Protein AF-A0A2N9M183-F1 (afdb_monomer)

Mean predicted aligned error: 7.85 Å

Sequence (352 aa):
MLPIVTHERTAGPTSAHPLTAKRIYIPPMAYGSARAFASAFRAIGLDAEPTPPSDHRTRELGARYTSGDECYPAKVTVGDFMKLLEKPETDPSRVALFMPTAEGPCRFGQYAPYLRHVLDHNGYSAVEILSPTSQNAYQGLGSLAKPFVRTGWRALLCADLLEKLLLLCRPYEERRGDSETVYEEALADLCHTLESTPVEPAVQLLSLRDSLVRSRDRFRKLSRNRHRTLPVVGIVGEIFCRLNTFSNENLIRCLEGYGAEAWVSDIVEWIWYTNSEHFRKLQLTGRIWTTEALGAWVRKRVQKRDEHVLTAPFVEDFQGREEPDIYEILECARPYSRARAPSAKWSSMSVR

Radius of gyration: 22.54 Å; Cα contacts (8 Å, |Δi|>4): 439; chains: 1; bounding box: 65×70×63 Å

Secondary structure (DSSP, 8-state):
--------------PPPGGGGSEEEE---STTHHHHHHHHHHTTT--EEEPPPP-HHHHHHHHHHS-S-S-HHHHHHHHHHHHHHTSTT--GGGEEEE--B--SSSGGGGHHHHHHHHHHHTT-TT-EEE--BTTTTTGGGGGGHHHHHHHHHHHHHHHHHHHHHHHHHGGGBSSTTHHHHHHHHHHHHHHHHHHHS---HHHHHHHHHHHHHHHHHHHHTS-B-TT----EEEE-S-HHHHH-TTTTTTHHHHHHHTT-EEEE--HHHHHHHHHHHHHHHHHHTT-TTSHHHHHHHHHHHHHHHHHHHHHGGGTTTTTT-PPPPHHHHHHHHTTTS---------------

pLDDT: mean 86.25, std 18.09, range [24.69, 98.75]

Structure (mmCIF, N/CA/C/O backbone):
data_AF-A0A2N9M183-F1
#
_entry.id   AF-A0A2N9M183-F1
#
loop_
_atom_site.group_PDB
_atom_site.id
_atom_site.type_symbol
_atom_site.label_atom_id
_atom_site.label_alt_id
_atom_site.label_comp_id
_atom_site.label_asym_id
_atom_site.label_entity_id
_atom_site.label_seq_id
_atom_site.pdbx_PDB_ins_code
_atom_site.Cartn_x
_atom_site.Cartn_y
_atom_site.Cartn_z
_atom_site.occupancy
_atom_site.B_iso_or_equiv
_atom_site.auth_seq_id
_atom_site.auth_comp_id
_atom_site.auth_asym_id
_atom_site.auth_atom_id
_atom_site.pdbx_PDB_model_num
ATOM 1 N N . MET A 1 1 ? 34.772 -24.847 34.995 1.00 35.78 1 MET A N 1
ATOM 2 C CA . MET A 1 1 ? 33.307 -25.030 34.913 1.00 35.78 1 MET A CA 1
ATOM 3 C C . MET A 1 1 ? 32.656 -23.864 35.641 1.00 35.78 1 MET A C 1
ATOM 5 O O . MET A 1 1 ? 32.563 -23.894 36.858 1.00 35.78 1 MET A O 1
ATOM 9 N N . LEU A 1 2 ? 32.338 -22.792 34.915 1.00 24.69 2 LEU A N 1
ATOM 10 C CA . LEU A 1 2 ? 31.593 -21.635 35.428 1.00 24.69 2 LEU A CA 1
ATOM 11 C C . LEU A 1 2 ? 30.104 -21.858 35.116 1.00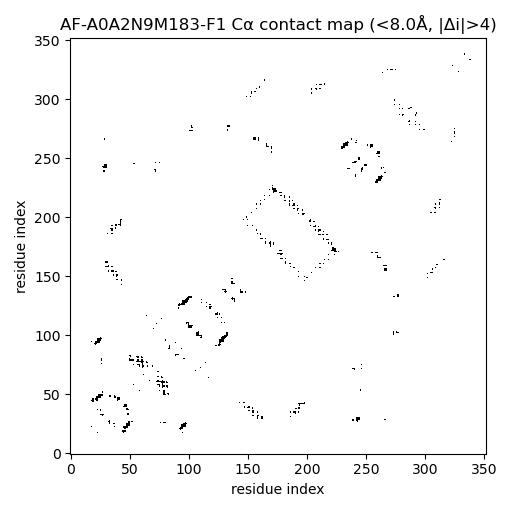 24.69 2 LEU A C 1
ATOM 13 O O . LEU A 1 2 ? 29.812 -22.358 34.027 1.00 24.69 2 LEU A O 1
ATOM 17 N N . PRO A 1 3 ? 29.176 -21.550 36.036 1.00 28.06 3 PRO A N 1
ATOM 18 C CA . PRO A 1 3 ? 27.767 -21.839 35.834 1.00 28.06 3 PRO A CA 1
ATOM 19 C C . PRO A 1 3 ? 27.158 -20.863 34.822 1.00 28.06 3 PRO A C 1
ATOM 21 O O . PRO A 1 3 ? 27.403 -19.658 34.855 1.00 28.06 3 PRO A O 1
ATOM 24 N N . ILE A 1 4 ? 26.366 -21.421 33.911 1.00 31.45 4 ILE A N 1
ATOM 25 C CA . ILE A 1 4 ? 25.566 -20.700 32.925 1.00 31.45 4 ILE A CA 1
ATOM 26 C C . ILE A 1 4 ? 24.423 -20.020 33.682 1.00 31.45 4 ILE A C 1
ATOM 28 O O . ILE A 1 4 ? 23.549 -20.690 34.226 1.00 31.45 4 ILE A O 1
ATOM 32 N N . VAL A 1 5 ? 24.435 -18.688 33.724 1.00 29.27 5 VAL A N 1
ATOM 33 C CA . VAL A 1 5 ? 23.292 -17.895 34.182 1.00 29.27 5 VAL A CA 1
ATOM 34 C C . VAL A 1 5 ? 22.267 -17.887 33.052 1.00 29.27 5 VAL A C 1
ATOM 36 O O . VAL A 1 5 ? 22.417 -17.180 32.056 1.00 29.27 5 VAL A O 1
ATOM 39 N N . THR A 1 6 ? 21.234 -18.712 33.180 1.00 28.95 6 THR A N 1
ATOM 40 C CA . THR A 1 6 ? 20.033 -18.633 32.350 1.00 28.95 6 THR A CA 1
ATOM 41 C C . THR A 1 6 ? 19.239 -17.401 32.769 1.00 28.95 6 THR A C 1
ATOM 43 O O . THR A 1 6 ? 18.653 -17.366 33.849 1.00 28.95 6 THR A O 1
ATOM 46 N N . HIS A 1 7 ? 19.221 -16.372 31.923 1.00 29.16 7 HIS A N 1
ATOM 47 C CA . HIS A 1 7 ? 18.283 -15.265 32.068 1.00 29.16 7 HIS A CA 1
ATOM 48 C C . HIS A 1 7 ? 16.876 -15.744 31.689 1.00 29.16 7 HIS A C 1
ATOM 50 O O . HIS A 1 7 ? 16.493 -15.731 30.519 1.00 29.16 7 HIS A O 1
ATOM 56 N N . GLU A 1 8 ? 16.100 -16.168 32.684 1.00 27.81 8 GLU A N 1
ATOM 57 C CA . GLU A 1 8 ? 14.648 -16.265 32.559 1.00 27.81 8 GLU A CA 1
ATOM 58 C C . GLU A 1 8 ? 14.073 -14.863 32.308 1.00 27.81 8 GLU A C 1
ATOM 60 O O . GLU A 1 8 ? 14.226 -13.946 33.117 1.00 27.81 8 GLU A O 1
ATOM 65 N N . ARG A 1 9 ? 13.407 -14.685 31.160 1.00 34.88 9 ARG A N 1
ATOM 66 C CA . ARG A 1 9 ? 12.551 -13.521 30.901 1.00 34.88 9 ARG A CA 1
ATOM 67 C C . ARG A 1 9 ? 11.357 -13.597 31.848 1.00 34.88 9 ARG A C 1
ATOM 69 O O . ARG A 1 9 ? 10.386 -14.294 31.570 1.00 34.88 9 ARG A O 1
ATOM 76 N N . THR A 1 10 ? 11.401 -12.838 32.933 1.00 30.89 10 THR A N 1
ATOM 77 C CA . THR A 1 10 ? 10.225 -12.534 33.746 1.00 30.89 10 THR A CA 1
ATOM 78 C C . THR A 1 10 ? 9.313 -11.583 32.966 1.00 30.89 10 THR A C 1
ATOM 80 O O . THR A 1 10 ? 9.455 -10.362 32.992 1.00 30.89 10 THR A O 1
ATOM 83 N N . ALA A 1 11 ? 8.374 -12.152 32.212 1.00 34.47 11 ALA A N 1
ATOM 84 C CA . ALA A 1 11 ? 7.251 -11.408 31.658 1.00 34.47 11 ALA A CA 1
ATOM 85 C C . ALA A 1 11 ? 6.283 -11.069 32.804 1.00 34.47 11 ALA A C 1
ATOM 87 O O . ALA A 1 11 ? 5.567 -11.934 33.301 1.00 34.47 11 ALA A O 1
ATOM 88 N N . GLY A 1 12 ? 6.285 -9.810 33.251 1.00 32.59 12 GLY A N 1
ATOM 89 C CA . GLY A 1 12 ? 5.207 -9.287 34.093 1.00 32.59 12 GLY A CA 1
ATOM 90 C C . GLY A 1 12 ? 3.860 -9.331 33.349 1.00 32.59 12 GLY A C 1
ATOM 91 O O . GLY A 1 12 ? 3.854 -9.387 32.114 1.00 32.59 12 GLY A O 1
ATOM 92 N N . PRO A 1 13 ? 2.719 -9.294 34.064 1.00 35.66 13 PRO A N 1
ATOM 93 C CA . PRO A 1 13 ? 1.397 -9.381 33.459 1.00 35.66 13 PRO A CA 1
ATOM 94 C C . PRO A 1 13 ? 1.119 -8.085 32.692 1.00 35.66 13 PRO A C 1
ATOM 96 O O . PRO A 1 13 ? 0.617 -7.102 33.231 1.00 35.66 13 PRO A O 1
ATOM 99 N N . THR A 1 14 ? 1.499 -8.063 31.420 1.00 42.19 14 THR A N 1
ATOM 100 C CA . THR A 1 14 ? 1.029 -7.058 30.476 1.00 42.19 14 THR A CA 1
ATOM 101 C C . THR A 1 14 ? -0.409 -7.431 30.167 1.00 42.19 14 THR A C 1
ATOM 103 O O . THR A 1 14 ? -0.671 -8.514 29.647 1.00 42.19 14 THR A O 1
ATOM 106 N N . SER A 1 15 ? -1.362 -6.573 30.535 1.00 46.84 15 SER A N 1
ATOM 107 C CA . SER A 1 15 ? -2.710 -6.671 29.988 1.00 46.84 15 SER A CA 1
ATOM 108 C C . SER A 1 15 ? -2.571 -6.749 28.467 1.00 46.84 15 SER A C 1
ATOM 110 O O . SER A 1 15 ? -1.997 -5.851 27.848 1.00 46.84 15 SER A O 1
ATOM 112 N N . ALA A 1 16 ? -2.987 -7.872 27.878 1.00 62.28 16 ALA A N 1
ATOM 113 C CA . ALA A 1 16 ? -2.895 -8.065 26.438 1.00 62.28 16 ALA A CA 1
ATOM 114 C C . ALA A 1 16 ? -3.598 -6.889 25.744 1.00 62.28 16 ALA A C 1
ATOM 116 O O . ALA A 1 16 ? -4.669 -6.459 26.183 1.00 62.28 16 ALA A O 1
ATOM 117 N N . HIS A 1 17 ? -2.971 -6.326 24.708 1.00 68.88 17 HIS A N 1
ATOM 118 C CA . HIS A 1 17 ? -3.545 -5.196 23.983 1.00 68.88 17 HIS A CA 1
ATOM 119 C C . HIS A 1 17 ? -4.953 -5.591 23.487 1.00 68.88 17 HIS A C 1
ATOM 121 O O . HIS A 1 17 ? -5.112 -6.721 23.027 1.00 68.88 17 HIS A O 1
ATOM 127 N N . PRO A 1 18 ? -5.978 -4.714 23.537 1.00 74.44 18 PRO A N 1
ATOM 128 C CA . PRO A 1 18 ? -7.351 -5.079 23.156 1.00 74.44 18 PRO A CA 1
ATOM 129 C C . PRO A 1 18 ? -7.463 -5.727 21.765 1.00 74.44 18 PRO A C 1
ATOM 131 O O . PRO A 1 18 ? -8.248 -6.647 21.553 1.00 74.44 18 PRO A O 1
ATOM 134 N N . LEU A 1 19 ? -6.606 -5.295 20.836 1.00 81.00 19 LEU A N 1
ATOM 135 C CA . LEU A 1 19 ? -6.516 -5.845 19.481 1.00 81.00 19 LEU A CA 1
ATOM 136 C C . LEU A 1 19 ? -5.842 -7.224 19.383 1.00 81.00 19 LEU A C 1
ATOM 138 O O . LEU A 1 19 ? -5.995 -7.874 18.360 1.00 81.00 19 LEU A O 1
ATOM 142 N N . THR A 1 20 ? -5.125 -7.707 20.402 1.00 82.50 20 THR A N 1
ATOM 143 C CA . THR A 1 20 ? -4.450 -9.022 20.367 1.00 82.50 20 THR A CA 1
ATOM 144 C C . THR A 1 20 ? -5.445 -10.187 20.289 1.00 82.50 20 THR A C 1
ATOM 146 O O . THR A 1 20 ? -5.099 -11.261 19.809 1.00 82.50 20 THR A O 1
ATOM 149 N N . ALA A 1 21 ? -6.695 -9.987 20.721 1.00 86.19 21 ALA A N 1
ATOM 150 C CA . ALA A 1 21 ? -7.761 -10.986 20.601 1.00 86.19 21 ALA A CA 1
ATOM 151 C C . ALA A 1 21 ? -8.491 -10.955 19.240 1.00 86.19 21 ALA A C 1
ATOM 153 O O . ALA A 1 21 ? -9.335 -11.819 18.972 1.00 86.19 21 ALA A O 1
ATOM 154 N N . LYS A 1 22 ? -8.191 -9.962 18.393 1.00 92.00 22 LYS A N 1
ATOM 155 C CA . LYS A 1 22 ? -8.865 -9.703 17.119 1.00 92.00 22 LYS A CA 1
ATOM 156 C C . LYS A 1 22 ? -7.916 -9.932 15.946 1.00 92.00 22 LYS A C 1
ATOM 158 O O . LYS A 1 22 ? -6.702 -9.806 16.076 1.00 92.00 22 LYS A O 1
ATOM 163 N N . ARG A 1 23 ? -8.495 -10.210 14.781 1.00 95.81 23 ARG A N 1
ATOM 164 C CA . ARG A 1 23 ? -7.797 -10.196 13.498 1.00 95.81 23 ARG A CA 1
ATOM 165 C C . ARG A 1 23 ? -8.088 -8.900 12.755 1.00 95.81 23 ARG A C 1
ATOM 167 O O . ARG A 1 23 ? -9.252 -8.530 12.582 1.00 95.81 23 ARG A O 1
ATOM 174 N N . ILE A 1 24 ? -7.028 -8.227 12.319 1.00 96.00 24 ILE A N 1
ATOM 175 C CA . ILE A 1 24 ? -7.088 -6.963 11.586 1.00 96.00 24 ILE A CA 1
ATOM 176 C C . ILE A 1 24 ? -7.164 -7.24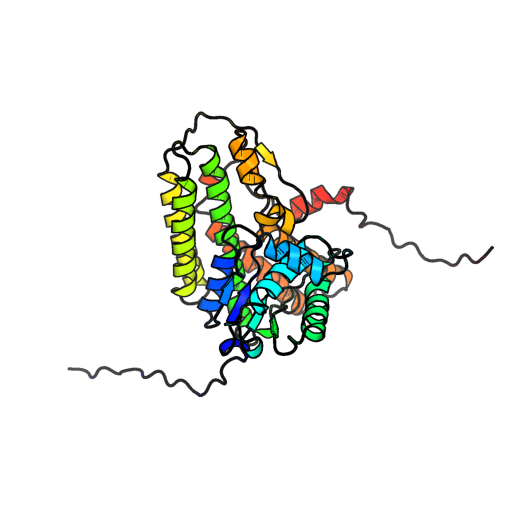4 10.083 1.00 96.00 24 ILE A C 1
ATOM 178 O O . ILE A 1 24 ? -6.266 -7.861 9.519 1.00 96.00 24 ILE A O 1
ATOM 182 N N . TYR A 1 25 ? -8.197 -6.747 9.411 1.00 96.69 25 TYR A N 1
ATOM 183 C CA . TYR A 1 25 ? -8.357 -6.908 7.968 1.00 96.69 25 TYR A CA 1
ATOM 184 C C . TYR A 1 25 ? -8.044 -5.622 7.216 1.00 96.69 25 TYR A C 1
ATOM 186 O O . TYR A 1 25 ? -8.584 -4.562 7.538 1.00 96.69 25 TYR A O 1
ATOM 194 N N . ILE A 1 26 ? -7.182 -5.722 6.204 1.00 95.38 26 ILE A N 1
ATOM 195 C CA . ILE A 1 26 ? -6.684 -4.575 5.432 1.00 95.38 26 ILE A CA 1
ATOM 196 C C . ILE A 1 26 ? -7.232 -4.634 3.999 1.00 95.38 26 ILE A C 1
ATOM 198 O O . ILE A 1 26 ? -7.001 -5.628 3.303 1.00 95.38 26 ILE A O 1
ATOM 202 N N . PRO A 1 27 ? -7.944 -3.600 3.521 1.00 92.44 27 PRO A N 1
ATOM 203 C CA . PRO A 1 27 ? -8.390 -3.553 2.134 1.00 92.44 27 PRO A CA 1
ATOM 204 C C . PRO A 1 27 ? -7.190 -3.351 1.187 1.00 92.44 27 PRO A C 1
ATOM 206 O O . PRO A 1 27 ? -6.318 -2.522 1.472 1.00 92.44 27 PRO A O 1
ATOM 209 N N . PRO A 1 28 ? -7.100 -4.092 0.066 1.00 89.56 28 PRO A N 1
ATOM 210 C CA . PRO A 1 28 ? -6.020 -3.928 -0.899 1.00 89.56 28 PRO A CA 1
ATOM 211 C C . PRO A 1 28 ? -6.135 -2.594 -1.645 1.00 89.56 28 PRO A C 1
ATOM 213 O O . PRO A 1 28 ? -7.142 -2.319 -2.294 1.00 89.56 28 PRO A O 1
ATOM 216 N N . MET A 1 29 ? -5.076 -1.781 -1.595 1.00 87.50 29 MET A N 1
ATOM 217 C CA . MET A 1 29 ? -4.964 -0.564 -2.409 1.00 87.50 29 MET A CA 1
ATOM 218 C C . MET A 1 29 ? -4.103 -0.779 -3.648 1.00 87.50 29 MET A C 1
ATOM 220 O O . MET A 1 29 ? -4.602 -0.608 -4.748 1.00 87.50 29 MET A O 1
ATOM 224 N N . ALA A 1 30 ? -2.841 -1.168 -3.472 1.00 87.94 30 ALA A N 1
ATOM 225 C CA . ALA A 1 30 ? -1.911 -1.461 -4.564 1.00 87.94 30 ALA A CA 1
ATOM 226 C C . ALA A 1 30 ? -1.475 -2.926 -4.511 1.00 87.94 30 ALA A C 1
ATOM 228 O O . ALA A 1 30 ? -1.740 -3.633 -3.525 1.00 87.94 30 ALA A O 1
ATOM 229 N N . TYR A 1 31 ? -0.827 -3.401 -5.572 1.00 82.25 31 TYR A N 1
ATOM 230 C CA . TYR A 1 31 ? -0.430 -4.797 -5.645 1.00 82.25 31 TYR A CA 1
ATOM 231 C C . TYR A 1 31 ? 0.606 -5.108 -4.554 1.00 82.25 31 TYR A C 1
ATOM 233 O O . TYR A 1 31 ? 1.588 -4.399 -4.371 1.00 82.25 31 TYR A O 1
ATOM 241 N N . GLY A 1 32 ? 0.331 -6.129 -3.739 1.00 89.19 32 GLY A N 1
ATOM 242 C CA . GLY A 1 32 ? 1.203 -6.557 -2.635 1.00 89.19 32 GLY A CA 1
ATOM 243 C C . GLY A 1 32 ? 1.275 -5.636 -1.408 1.00 89.19 32 GLY A C 1
ATOM 244 O O . GLY A 1 32 ? 1.629 -6.121 -0.330 1.00 89.19 32 GLY A O 1
ATOM 245 N N . SER A 1 33 ? 0.858 -4.369 -1.494 1.00 93.19 33 SER A N 1
ATOM 246 C CA . SER A 1 33 ? 0.973 -3.418 -0.377 1.00 93.19 33 SER A CA 1
ATOM 247 C C . SER A 1 33 ? 0.180 -3.841 0.861 1.00 93.19 33 SER A C 1
ATOM 249 O O . SER A 1 33 ? 0.706 -3.785 1.970 1.00 93.19 33 SER A O 1
ATOM 251 N N . ALA A 1 34 ? -1.034 -4.380 0.698 1.00 95.38 34 ALA A N 1
ATOM 252 C CA . ALA A 1 34 ? -1.809 -4.909 1.826 1.00 95.38 34 ALA A CA 1
ATOM 253 C C . ALA A 1 34 ? -1.155 -6.134 2.488 1.00 95.38 34 ALA A C 1
ATOM 255 O O . ALA A 1 34 ? -1.271 -6.297 3.701 1.00 95.38 34 ALA A O 1
ATOM 256 N N . ARG A 1 35 ? -0.434 -6.974 1.726 1.00 97.12 35 ARG A N 1
ATOM 257 C CA . ARG A 1 35 ? 0.303 -8.129 2.272 1.00 97.12 35 ARG A CA 1
ATOM 258 C C . ARG A 1 35 ? 1.480 -7.661 3.126 1.00 97.12 35 ARG A C 1
ATOM 260 O O . ARG A 1 35 ? 1.580 -8.065 4.282 1.00 97.12 35 ARG A O 1
ATOM 267 N N . ALA A 1 36 ? 2.287 -6.737 2.603 1.00 97.50 36 ALA A N 1
ATOM 268 C CA . ALA A 1 36 ? 3.390 -6.132 3.349 1.00 97.50 36 ALA A CA 1
ATOM 269 C C . ALA A 1 36 ? 2.891 -5.369 4.590 1.00 97.50 36 ALA A C 1
ATOM 271 O O . ALA A 1 36 ? 3.470 -5.466 5.672 1.00 97.50 36 ALA A O 1
ATOM 272 N N . PHE A 1 37 ? 1.780 -4.640 4.471 1.00 96.00 37 PHE A N 1
ATOM 273 C CA . PHE A 1 37 ? 1.202 -3.903 5.591 1.00 96.00 37 PHE A CA 1
ATOM 274 C C . PHE A 1 37 ? 0.611 -4.830 6.666 1.00 96.00 37 PHE A C 1
ATOM 276 O O . PHE A 1 37 ? 0.758 -4.557 7.856 1.00 96.00 37 PHE A O 1
ATOM 283 N N . ALA A 1 38 ? 0.024 -5.969 6.282 1.00 97.06 38 ALA A N 1
ATOM 284 C CA . ALA A 1 38 ? -0.380 -7.010 7.229 1.00 97.06 38 ALA A CA 1
ATOM 285 C C . ALA A 1 38 ? 0.831 -7.594 7.978 1.00 97.06 38 ALA A C 1
ATOM 287 O O . ALA A 1 38 ? 0.792 -7.726 9.201 1.00 97.06 38 ALA A O 1
ATOM 288 N N . SER A 1 39 ? 1.940 -7.858 7.279 1.00 97.75 39 SER A N 1
ATOM 289 C CA . SER A 1 39 ? 3.202 -8.274 7.906 1.00 97.75 39 SER A CA 1
ATOM 290 C C . SER A 1 39 ? 3.735 -7.245 8.906 1.00 97.75 39 SER A C 1
ATOM 292 O O . SER A 1 39 ? 4.270 -7.626 9.943 1.00 97.75 39 SER A O 1
ATOM 294 N N . ALA A 1 40 ? 3.540 -5.945 8.661 1.00 96.06 40 ALA A N 1
ATOM 295 C CA . ALA A 1 40 ? 3.913 -4.895 9.614 1.00 96.06 40 ALA A CA 1
ATOM 296 C C . ALA A 1 40 ? 3.108 -4.952 10.926 1.00 96.06 40 ALA A C 1
ATOM 298 O O . ALA A 1 40 ? 3.667 -4.685 11.990 1.00 96.06 40 ALA A O 1
ATOM 299 N N . PHE A 1 41 ? 1.821 -5.317 10.877 1.00 94.75 41 PHE A N 1
ATOM 300 C CA . PHE A 1 41 ? 1.031 -5.594 12.085 1.00 94.75 41 PHE A CA 1
ATOM 301 C C . PHE A 1 41 ? 1.515 -6.861 12.797 1.00 94.75 41 PHE A C 1
ATOM 303 O O . PHE A 1 41 ? 1.706 -6.849 14.015 1.00 94.75 41 PHE A O 1
ATOM 310 N N . ARG A 1 42 ? 1.790 -7.935 12.050 1.00 96.31 42 ARG A N 1
ATOM 311 C CA . ARG A 1 42 ? 2.286 -9.193 12.630 1.00 96.31 42 ARG A CA 1
ATOM 312 C C . ARG A 1 42 ? 3.649 -9.022 13.306 1.00 96.31 42 ARG A C 1
ATOM 314 O O . ARG A 1 42 ? 3.853 -9.554 14.394 1.00 96.31 42 ARG A O 1
ATOM 321 N N . ALA A 1 43 ? 4.523 -8.179 12.753 1.00 94.81 43 ALA A N 1
ATOM 322 C CA . ALA A 1 43 ? 5.821 -7.826 13.337 1.00 94.81 43 ALA A CA 1
ATOM 323 C C . ALA A 1 43 ? 5.729 -7.179 14.734 1.00 94.81 43 ALA A C 1
ATOM 325 O O . ALA A 1 43 ? 6.670 -7.263 15.521 1.00 94.81 43 ALA A O 1
ATOM 326 N N . ILE A 1 44 ? 4.602 -6.535 15.060 1.00 91.56 44 ILE A N 1
ATOM 327 C CA . ILE A 1 44 ? 4.349 -5.937 16.384 1.00 91.56 44 ILE A CA 1
ATOM 328 C C . ILE A 1 44 ? 3.433 -6.803 17.265 1.00 91.56 44 ILE A C 1
ATOM 330 O O . ILE A 1 44 ? 2.961 -6.334 18.301 1.00 91.56 44 ILE A O 1
ATOM 334 N N . GLY A 1 45 ? 3.176 -8.052 16.866 1.00 91.31 45 GLY A N 1
ATOM 335 C CA . GLY A 1 45 ? 2.375 -9.011 17.629 1.00 91.31 45 GLY A CA 1
ATOM 336 C C . GLY A 1 45 ? 0.859 -8.863 17.472 1.00 91.31 45 GLY A C 1
ATOM 337 O O . GLY A 1 45 ? 0.122 -9.331 18.339 1.00 91.31 45 GLY A O 1
ATOM 338 N N . LEU A 1 46 ? 0.382 -8.212 16.406 1.00 92.62 46 LEU A N 1
ATOM 339 C CA . LEU A 1 46 ? -1.046 -8.116 16.084 1.00 92.62 46 LEU A CA 1
ATOM 340 C C . LEU A 1 46 ? -1.379 -8.999 14.877 1.00 92.62 46 LEU A C 1
ATOM 342 O O . LEU A 1 46 ? -0.728 -8.898 13.838 1.00 92.62 46 LEU A O 1
ATOM 346 N N . ASP A 1 47 ? -2.398 -9.851 15.004 1.00 95.31 47 ASP A N 1
ATOM 347 C CA . ASP A 1 47 ? -2.853 -10.690 13.894 1.00 95.31 47 ASP A CA 1
ATOM 348 C C . ASP A 1 47 ? -3.527 -9.822 12.825 1.00 95.31 47 ASP A C 1
ATOM 350 O O . ASP A 1 47 ? -4.399 -9.002 13.127 1.00 95.31 47 ASP A O 1
ATOM 354 N N . ALA A 1 48 ? -3.114 -9.987 11.573 1.00 96.75 48 ALA A N 1
ATOM 355 C CA . ALA A 1 48 ? -3.619 -9.197 10.464 1.00 96.75 48 ALA A CA 1
ATOM 356 C C . ALA A 1 48 ? -3.549 -9.972 9.154 1.00 96.75 48 ALA A C 1
ATOM 358 O O . ALA A 1 48 ? -2.605 -10.730 8.944 1.00 96.75 48 ALA A O 1
ATOM 359 N N . GLU A 1 49 ? -4.483 -9.728 8.241 1.00 96.56 49 GLU A N 1
ATOM 360 C CA . GLU A 1 49 ? -4.438 -10.235 6.870 1.00 96.56 49 GLU A CA 1
ATOM 361 C C . GLU A 1 49 ? -5.145 -9.283 5.893 1.00 96.56 49 GLU A C 1
ATOM 363 O O . GLU A 1 49 ? -5.982 -8.471 6.298 1.00 96.56 49 GLU A O 1
ATOM 368 N N . PRO A 1 50 ? -4.817 -9.317 4.593 1.00 96.75 50 PRO A N 1
ATOM 369 C CA . PRO A 1 50 ? -5.622 -8.623 3.601 1.00 96.75 50 PRO A CA 1
ATOM 370 C C . PRO A 1 50 ? -7.056 -9.163 3.582 1.00 96.75 50 PRO A C 1
ATOM 372 O O . PRO A 1 50 ? -7.291 -10.353 3.792 1.00 96.75 50 PRO A O 1
ATOM 375 N N . THR A 1 51 ? -8.021 -8.305 3.261 1.00 95.75 51 THR A N 1
ATOM 376 C CA . THR A 1 51 ? -9.360 -8.780 2.876 1.00 95.75 51 THR A CA 1
ATOM 377 C C . THR A 1 51 ? -9.277 -9.712 1.655 1.00 95.75 51 THR A C 1
ATOM 379 O O . THR A 1 51 ? -8.317 -9.626 0.878 1.00 95.75 51 THR A O 1
ATOM 382 N N . PRO A 1 52 ? -10.256 -10.618 1.463 1.00 92.81 52 PRO A N 1
ATOM 383 C CA . PRO A 1 52 ? -10.309 -11.455 0.269 1.00 92.81 52 PRO A CA 1
ATOM 384 C C . PRO A 1 52 ? -10.263 -10.607 -1.012 1.00 92.81 52 PRO A C 1
ATOM 386 O O . PRO A 1 52 ? -10.844 -9.524 -1.015 1.00 92.81 52 PRO A O 1
ATOM 389 N N . PRO A 1 53 ? -9.646 -11.091 -2.108 1.00 92.94 53 PRO A N 1
ATOM 390 C CA . PRO A 1 53 ? -9.563 -10.334 -3.354 1.00 92.94 53 PRO A CA 1
ATOM 391 C C . PRO A 1 53 ? -10.930 -9.838 -3.824 1.00 92.94 53 PRO A C 1
ATOM 393 O O . PRO A 1 53 ? -11.906 -10.593 -3.801 1.00 92.94 53 PRO A O 1
ATOM 396 N N . SER A 1 54 ? -10.996 -8.584 -4.263 1.00 95.31 54 SER A N 1
ATOM 397 C CA . SER A 1 54 ? -12.230 -7.981 -4.754 1.00 95.31 54 SER A CA 1
ATOM 398 C C . SER A 1 54 ? -12.717 -8.679 -6.031 1.00 95.31 54 SER A C 1
ATOM 400 O O . SER A 1 54 ? -11.924 -8.996 -6.920 1.00 95.31 54 SER A O 1
ATOM 402 N N . ASP A 1 55 ? -14.023 -8.922 -6.137 1.00 95.31 55 ASP A N 1
ATOM 403 C CA . ASP A 1 55 ? -14.648 -9.600 -7.282 1.00 95.31 55 ASP A CA 1
ATOM 404 C C . ASP A 1 55 ? -16.076 -9.086 -7.550 1.00 95.31 55 ASP A C 1
ATOM 406 O O . ASP A 1 55 ? -16.516 -8.067 -7.017 1.00 95.31 55 ASP A O 1
ATOM 410 N N . HIS A 1 56 ? -16.838 -9.784 -8.397 1.00 95.56 56 HIS A N 1
ATOM 411 C CA . HIS A 1 56 ? -18.226 -9.411 -8.674 1.00 95.56 56 HIS A CA 1
ATOM 412 C C . HIS A 1 56 ? -19.083 -9.337 -7.396 1.00 95.56 56 HIS A C 1
ATOM 414 O O . HIS A 1 56 ? -19.937 -8.454 -7.286 1.00 95.56 56 HIS A O 1
ATOM 420 N N . ARG A 1 57 ? -18.830 -10.204 -6.402 1.00 96.94 57 ARG A N 1
ATOM 421 C CA . ARG A 1 57 ? -19.540 -10.161 -5.119 1.00 96.94 57 ARG A CA 1
ATOM 422 C C . ARG A 1 57 ? -19.200 -8.888 -4.348 1.00 96.94 57 ARG A C 1
ATOM 424 O O . ARG A 1 57 ? -20.105 -8.286 -3.781 1.00 96.94 57 ARG A O 1
ATOM 431 N N . THR A 1 58 ? -17.950 -8.424 -4.396 1.00 97.00 58 THR A N 1
ATOM 432 C CA . THR A 1 58 ? -17.566 -7.110 -3.850 1.00 97.00 58 THR A CA 1
ATOM 433 C C . THR A 1 58 ? -18.405 -5.982 -4.452 1.00 97.00 58 THR A C 1
ATOM 435 O O . THR A 1 58 ? -18.936 -5.160 -3.709 1.00 97.00 58 THR A O 1
ATOM 438 N N . ARG A 1 59 ? -18.580 -5.940 -5.783 1.00 95.50 59 ARG A N 1
ATOM 439 C CA . ARG A 1 59 ? -19.416 -4.913 -6.446 1.00 95.50 59 ARG A CA 1
ATOM 440 C C . ARG A 1 59 ? -20.878 -4.996 -6.017 1.00 95.50 59 ARG A C 1
ATOM 442 O O . ARG A 1 59 ? -21.474 -3.964 -5.722 1.00 95.50 59 ARG A O 1
ATOM 449 N N . GLU A 1 60 ? -21.441 -6.202 -5.968 1.00 97.38 60 GLU A N 1
ATOM 450 C CA . GLU A 1 60 ? -22.830 -6.416 -5.550 1.00 97.38 60 GLU A CA 1
ATOM 451 C C . GLU A 1 60 ? -23.062 -5.938 -4.111 1.00 97.38 60 GLU A C 1
ATOM 453 O O . GLU A 1 60 ? -24.002 -5.190 -3.849 1.00 97.38 60 GLU A O 1
ATOM 458 N N . LEU A 1 61 ? -22.187 -6.329 -3.182 1.00 97.44 61 LEU A N 1
ATOM 459 C CA . LEU A 1 61 ? -22.296 -5.938 -1.778 1.00 97.44 61 LEU A CA 1
ATOM 460 C C . LEU A 1 61 ? -22.032 -4.450 -1.577 1.00 97.44 61 LEU A C 1
ATOM 462 O O . LEU A 1 61 ? -22.764 -3.795 -0.839 1.00 97.44 61 LEU A O 1
ATOM 466 N N . GLY A 1 62 ? -21.049 -3.897 -2.284 1.00 96.69 62 GLY A N 1
ATOM 467 C CA . GLY A 1 62 ? -20.814 -2.461 -2.319 1.00 96.69 62 GLY A CA 1
ATOM 468 C C . GLY A 1 62 ? -22.068 -1.705 -2.754 1.00 96.69 62 GLY A C 1
ATOM 469 O O . GLY A 1 62 ? -22.483 -0.776 -2.076 1.00 96.69 62 GLY A O 1
ATOM 470 N N . ALA A 1 63 ? -22.734 -2.130 -3.829 1.00 96.12 63 ALA A N 1
ATOM 471 C CA . ALA A 1 63 ? -23.981 -1.511 -4.281 1.00 96.12 63 ALA A CA 1
ATOM 472 C C . ALA A 1 63 ? -25.150 -1.715 -3.301 1.00 96.12 63 ALA A C 1
ATOM 474 O O . ALA A 1 63 ? -25.984 -0.828 -3.164 1.00 96.12 63 ALA A O 1
ATOM 475 N N . ARG A 1 64 ? -25.213 -2.860 -2.612 1.00 96.94 64 ARG A N 1
ATOM 476 C CA . ARG A 1 64 ? -26.269 -3.176 -1.637 1.00 96.94 64 ARG A CA 1
ATOM 477 C C . ARG A 1 64 ? -26.203 -2.305 -0.384 1.00 96.94 64 ARG A C 1
ATOM 479 O O . ARG A 1 64 ? -27.244 -1.899 0.121 1.00 96.94 64 ARG A O 1
ATOM 486 N N . TYR A 1 65 ? -25.002 -2.076 0.139 1.00 96.06 65 TYR A N 1
ATOM 487 C CA . TYR A 1 65 ? -24.798 -1.401 1.425 1.00 96.06 65 TYR A CA 1
ATOM 488 C C . TYR A 1 65 ? -24.429 0.082 1.290 1.00 96.06 65 TYR A C 1
ATOM 490 O O . TYR A 1 65 ? -24.166 0.736 2.297 1.00 96.06 65 TYR A O 1
ATOM 498 N N . THR A 1 66 ? -24.411 0.615 0.067 1.00 95.00 66 THR A N 1
ATOM 499 C CA . THR A 1 66 ? -24.161 2.036 -0.201 1.00 95.00 66 THR A CA 1
ATOM 500 C C . THR A 1 66 ? -25.338 2.682 -0.927 1.00 95.00 66 THR A C 1
ATOM 502 O O . THR A 1 66 ? -26.176 1.992 -1.504 1.00 95.00 66 THR A O 1
ATOM 505 N N . SER A 1 67 ? -25.442 4.011 -0.869 1.00 91.00 67 SER A N 1
ATOM 506 C CA . SER A 1 67 ? -26.583 4.750 -1.432 1.00 91.00 67 SER A CA 1
ATOM 507 C C . SER A 1 67 ? -26.429 5.070 -2.918 1.00 91.00 67 SER A C 1
ATOM 509 O O . SER A 1 67 ? -27.417 5.305 -3.610 1.00 91.00 67 SER A O 1
ATOM 511 N N . GLY A 1 68 ? -25.194 5.088 -3.421 1.00 87.75 68 GLY A N 1
ATOM 512 C CA . GLY A 1 68 ? -24.888 5.530 -4.777 1.00 87.75 68 GLY A CA 1
ATOM 513 C C . GLY A 1 68 ? -24.104 6.840 -4.814 1.00 87.75 68 GLY A C 1
ATOM 514 O O . GLY A 1 68 ? -23.304 7.010 -5.738 1.00 87.75 68 GLY A O 1
ATOM 515 N N . ASP A 1 69 ? -24.259 7.686 -3.792 1.00 89.81 69 ASP A N 1
ATOM 516 C CA . ASP A 1 69 ? -23.628 9.010 -3.672 1.00 89.81 69 ASP A CA 1
ATOM 517 C C . ASP A 1 69 ? -22.166 8.954 -3.213 1.00 89.81 69 ASP A C 1
ATOM 519 O O . ASP A 1 69 ? -21.437 9.954 -3.255 1.00 89.81 69 ASP A O 1
ATOM 523 N N . GLU A 1 70 ? -21.719 7.794 -2.745 1.00 92.56 70 GLU A N 1
ATOM 524 C CA . GLU A 1 70 ? -20.349 7.549 -2.331 1.00 92.56 70 GLU A CA 1
ATOM 525 C C . GLU A 1 70 ? -19.436 7.387 -3.552 1.00 92.56 70 GLU A C 1
ATOM 527 O O . GLU A 1 70 ? -19.820 6.845 -4.594 1.00 92.56 70 GLU A O 1
ATOM 532 N N . CYS A 1 71 ? -18.182 7.830 -3.428 1.00 93.69 71 CYS A N 1
ATOM 533 C CA . CYS A 1 71 ? -17.200 7.588 -4.478 1.00 93.69 71 CYS A CA 1
ATOM 534 C C . CYS A 1 71 ? -16.912 6.084 -4.614 1.00 93.69 71 CYS A C 1
ATOM 536 O O . CYS A 1 71 ? -17.023 5.320 -3.655 1.00 93.69 71 CYS A O 1
ATOM 538 N N . TYR A 1 72 ? -16.524 5.657 -5.816 1.00 94.31 72 TYR A N 1
ATOM 539 C CA . TYR A 1 72 ? -16.311 4.243 -6.128 1.00 94.31 72 TYR A CA 1
ATOM 540 C C . TYR A 1 72 ? -15.3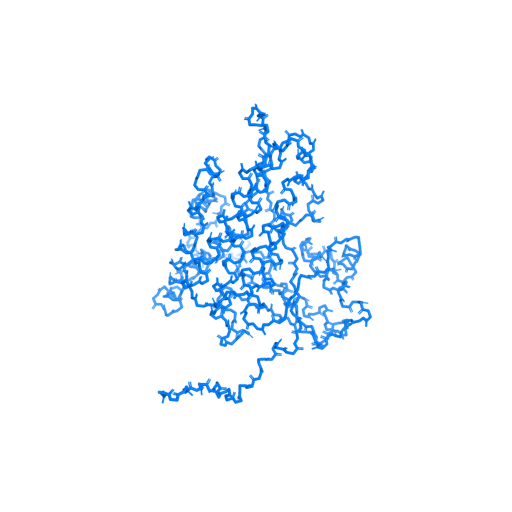66 3.501 -5.155 1.00 94.31 72 TYR A C 1
ATOM 542 O O . TYR A 1 72 ? -15.721 2.391 -4.754 1.00 94.31 72 TYR A O 1
ATOM 550 N N . PRO A 1 73 ? -14.260 4.099 -4.660 1.00 94.38 73 PRO A N 1
ATOM 551 C CA . PRO A 1 73 ? -13.419 3.460 -3.645 1.00 94.38 73 PRO A CA 1
ATOM 552 C C . PRO A 1 73 ? -14.165 3.077 -2.362 1.00 94.38 73 PRO A C 1
ATOM 554 O O . PRO A 1 73 ? -13.919 2.006 -1.809 1.00 94.38 73 PRO A O 1
ATOM 557 N N . ALA A 1 74 ? -15.122 3.899 -1.912 1.00 94.62 74 ALA A N 1
ATOM 558 C CA . ALA A 1 74 ? -15.943 3.598 -0.739 1.00 94.62 74 ALA A CA 1
ATOM 559 C C . ALA A 1 74 ? -16.805 2.358 -0.988 1.00 94.62 74 ALA A C 1
ATOM 561 O O . ALA A 1 74 ? -16.886 1.484 -0.130 1.00 94.62 74 ALA A O 1
ATOM 562 N N . LYS A 1 75 ? -17.403 2.260 -2.182 1.00 95.62 75 LYS A N 1
ATOM 563 C CA . LYS A 1 75 ? -18.251 1.127 -2.574 1.00 95.62 75 LYS A CA 1
ATOM 564 C C . LYS A 1 75 ? -17.461 -0.176 -2.606 1.00 95.62 75 LYS A C 1
ATOM 566 O O . LYS A 1 75 ? -17.916 -1.164 -2.042 1.00 95.62 75 LYS A O 1
ATOM 571 N N . VAL A 1 76 ? -16.275 -0.170 -3.219 1.00 96.44 76 VAL A N 1
ATOM 572 C CA . VAL A 1 76 ? -15.398 -1.354 -3.275 1.00 96.44 76 VAL A CA 1
ATOM 573 C C . VAL A 1 76 ? -14.962 -1.763 -1.868 1.00 96.44 76 VAL A C 1
ATOM 575 O O . VAL A 1 76 ? -15.118 -2.916 -1.485 1.00 96.44 76 VAL A O 1
ATOM 578 N N . THR A 1 77 ? -14.515 -0.799 -1.066 1.00 95.69 77 THR A N 1
ATOM 579 C 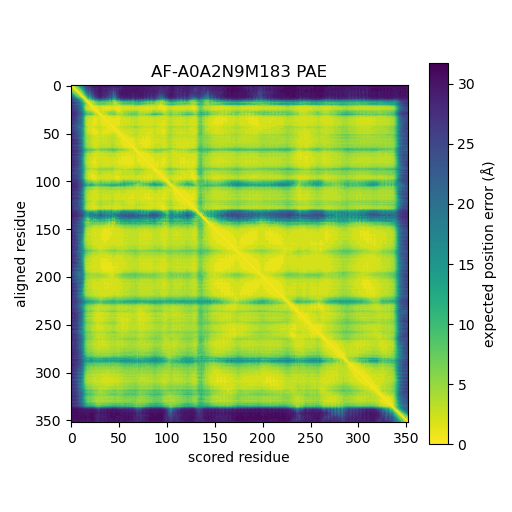CA . THR A 1 77 ? -14.050 -1.030 0.307 1.00 95.69 77 THR A CA 1
ATOM 580 C C . THR A 1 77 ? -15.145 -1.600 1.215 1.00 95.69 77 THR A C 1
ATOM 582 O O . THR A 1 77 ? -14.919 -2.587 1.914 1.00 95.69 77 THR A O 1
ATOM 585 N N . VAL A 1 78 ? -16.348 -1.011 1.202 1.00 96.69 78 VAL A N 1
ATOM 586 C CA . VAL A 1 78 ? -17.507 -1.543 1.941 1.00 96.69 78 VAL A CA 1
ATOM 587 C C . VAL A 1 78 ? -17.863 -2.933 1.426 1.00 96.69 78 VAL A C 1
ATOM 589 O O . VAL A 1 78 ? -18.097 -3.833 2.227 1.00 96.69 78 VAL A O 1
ATOM 592 N N . GLY A 1 79 ? -17.847 -3.135 0.109 1.00 97.19 79 GLY A N 1
ATOM 593 C CA . GLY A 1 79 ? -18.072 -4.439 -0.502 1.00 97.19 79 GLY A CA 1
ATOM 594 C C . GLY A 1 79 ? -17.117 -5.516 0.014 1.00 97.19 79 GLY A C 1
ATOM 595 O O . GLY A 1 79 ? -17.577 -6.595 0.379 1.00 97.19 79 GLY A O 1
ATOM 596 N N . ASP A 1 80 ? -15.817 -5.226 0.106 1.00 97.19 80 ASP A N 1
ATOM 597 C CA . ASP A 1 80 ? -14.803 -6.178 0.582 1.00 97.19 80 ASP A CA 1
ATOM 598 C C . ASP A 1 80 ? -14.983 -6.518 2.067 1.00 97.19 80 ASP A C 1
ATOM 600 O O . ASP A 1 80 ? -14.875 -7.683 2.462 1.00 97.19 80 ASP A O 1
ATOM 604 N N . PHE A 1 81 ? -15.326 -5.529 2.895 1.00 97.56 81 PHE A N 1
ATOM 605 C CA . PHE A 1 81 ? -15.620 -5.761 4.309 1.00 97.56 81 PHE A CA 1
ATOM 606 C C . PHE A 1 81 ? -16.905 -6.552 4.524 1.00 97.56 81 PHE A C 1
ATOM 608 O O . PHE A 1 81 ? -16.918 -7.494 5.312 1.00 97.56 81 PHE A O 1
ATOM 615 N N . MET A 1 82 ? -17.975 -6.228 3.804 1.00 97.62 82 MET A N 1
ATOM 616 C CA . MET A 1 82 ? -19.231 -6.966 3.929 1.00 97.62 82 MET A CA 1
ATOM 617 C C . MET A 1 82 ? -19.093 -8.387 3.380 1.00 97.62 82 MET A C 1
ATOM 619 O O . MET A 1 82 ? -19.595 -9.328 3.985 1.00 97.62 82 MET A O 1
ATOM 623 N N . LYS A 1 83 ? -18.322 -8.577 2.303 1.00 97.06 83 LYS A N 1
ATOM 624 C CA . LYS A 1 83 ? -17.973 -9.901 1.769 1.00 97.06 83 LYS A CA 1
ATOM 625 C C . LYS A 1 83 ? -17.228 -10.759 2.786 1.00 97.06 83 LYS A C 1
ATOM 627 O O . LYS A 1 83 ? -17.452 -11.964 2.841 1.00 97.06 83 LYS A O 1
ATOM 632 N N . LEU A 1 84 ? -16.324 -10.160 3.559 1.00 97.00 84 LEU A N 1
ATOM 633 C CA . LEU A 1 84 ? -15.647 -10.836 4.661 1.00 97.00 84 LEU A CA 1
ATOM 634 C C . LEU A 1 84 ? -16.645 -11.231 5.760 1.00 97.00 84 LEU A C 1
ATOM 636 O O . LEU A 1 84 ? -16.639 -12.378 6.190 1.00 97.00 84 LEU A O 1
ATOM 640 N N . LEU A 1 85 ? -17.492 -10.298 6.193 1.00 97.06 85 LEU A N 1
ATOM 641 C CA . LEU A 1 85 ? -18.412 -10.496 7.317 1.00 97.06 85 LEU A CA 1
ATOM 642 C C . LEU A 1 85 ? -19.559 -11.473 7.018 1.00 97.06 85 LEU A C 1
ATOM 644 O O . LEU A 1 85 ? -20.051 -12.118 7.935 1.00 97.06 85 LEU A O 1
ATOM 648 N N . GLU A 1 86 ? -19.960 -11.623 5.754 1.00 95.19 86 GLU A N 1
ATOM 649 C CA . GLU A 1 86 ? -20.986 -12.592 5.339 1.00 95.19 86 GLU A CA 1
ATOM 650 C C . GLU A 1 86 ? -20.491 -14.050 5.323 1.00 95.19 86 GLU A C 1
ATOM 652 O O . GLU A 1 86 ? -21.285 -14.972 5.124 1.00 95.19 86 GLU A O 1
ATOM 657 N N . LYS A 1 87 ? -19.189 -14.289 5.521 1.00 94.81 87 LYS A N 1
ATOM 658 C CA . LYS A 1 87 ? -18.645 -15.646 5.595 1.00 94.81 87 LYS A CA 1
ATOM 659 C C . LYS A 1 87 ? -19.079 -16.332 6.898 1.00 94.81 87 LYS A C 1
ATOM 661 O O . LYS A 1 87 ? -18.800 -15.781 7.964 1.00 94.81 87 LYS A O 1
ATOM 666 N N . PRO A 1 88 ? -19.669 -17.543 6.853 1.00 92.31 88 PRO A N 1
ATOM 667 C CA . PRO A 1 88 ? -20.160 -18.241 8.047 1.00 92.31 88 PRO A CA 1
ATOM 668 C C . PRO A 1 88 ? -19.108 -18.459 9.142 1.00 92.31 88 PRO A C 1
ATOM 670 O O . PRO A 1 88 ? -19.438 -18.507 10.323 1.00 92.31 88 PRO A O 1
ATOM 673 N N . GLU A 1 89 ? -17.842 -18.602 8.758 1.00 93.38 89 GLU A N 1
ATOM 674 C CA . GLU A 1 89 ? -16.712 -18.802 9.663 1.00 93.38 89 GLU A CA 1
ATOM 675 C C . GLU A 1 89 ? -16.212 -17.515 10.344 1.00 93.38 89 GLU A C 1
ATOM 677 O O . GLU A 1 89 ? -15.368 -17.583 11.241 1.00 93.38 89 GLU A O 1
ATOM 682 N N . THR A 1 90 ? -16.695 -16.341 9.926 1.00 94.69 90 THR A N 1
ATOM 683 C CA . THR A 1 90 ? -16.244 -15.054 10.463 1.00 94.69 90 THR A CA 1
ATOM 684 C C . THR A 1 90 ? -17.057 -14.680 11.693 1.00 94.69 90 THR A C 1
ATOM 686 O O . THR A 1 90 ? -18.239 -14.374 11.598 1.00 94.69 90 THR A O 1
ATOM 689 N N . ASP A 1 91 ? -16.405 -14.650 12.854 1.00 95.19 91 ASP A N 1
ATOM 690 C CA . ASP A 1 91 ? -16.971 -14.109 14.092 1.00 95.19 91 ASP A CA 1
ATOM 691 C C . ASP A 1 91 ? -16.750 -12.585 14.152 1.00 95.19 91 ASP A C 1
ATOM 693 O O . ASP A 1 91 ? -15.611 -12.151 14.372 1.00 95.19 91 ASP A O 1
ATOM 697 N N . PRO A 1 92 ? -17.801 -11.750 14.015 1.00 94.44 92 PRO A N 1
ATOM 698 C CA . PRO A 1 92 ? -17.667 -10.293 13.993 1.00 94.44 92 PRO A CA 1
ATOM 699 C C . PRO A 1 92 ? -17.011 -9.707 15.251 1.00 94.44 92 PRO A C 1
ATOM 701 O O . PRO A 1 92 ? -16.343 -8.676 15.173 1.00 94.44 92 PRO A O 1
ATOM 704 N N . SER A 1 93 ? -17.149 -10.364 16.409 1.00 93.38 93 SER A N 1
ATOM 705 C CA . SER A 1 93 ? -16.550 -9.897 17.669 1.00 93.38 93 SER A CA 1
ATOM 706 C C . SER A 1 93 ? -15.021 -9.992 17.666 1.00 93.38 93 SER A C 1
ATOM 708 O O . SER A 1 93 ? -14.339 -9.234 18.366 1.00 93.38 93 SER A O 1
ATOM 710 N N . ARG A 1 94 ? -14.468 -10.860 16.813 1.00 94.88 94 ARG A N 1
ATOM 711 C CA . ARG A 1 94 ? -13.029 -11.079 16.62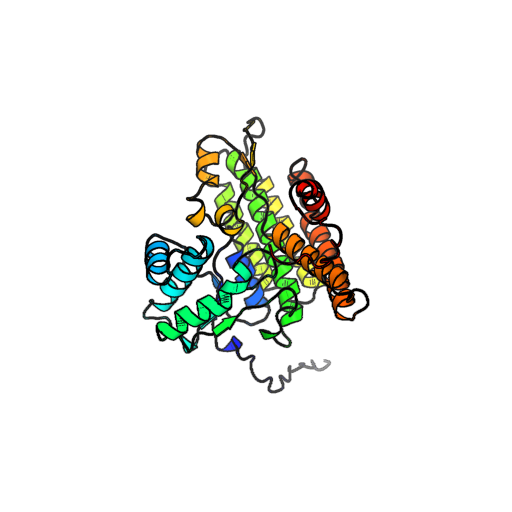5 1.00 94.88 94 ARG A CA 1
ATOM 712 C C . ARG A 1 94 ? -12.456 -10.317 15.431 1.00 94.88 94 ARG A C 1
ATOM 714 O O . ARG A 1 94 ? -11.278 -10.481 15.127 1.00 94.88 94 ARG A O 1
ATOM 721 N N . VAL A 1 95 ? -13.246 -9.470 14.772 1.00 95.69 95 VAL A N 1
ATOM 722 C CA . VAL A 1 95 ? -12.812 -8.679 13.614 1.00 95.69 95 VAL A CA 1
ATOM 723 C C . VAL A 1 95 ? -12.475 -7.244 14.020 1.00 95.69 95 VAL A C 1
ATOM 725 O O . VAL A 1 95 ? -13.206 -6.593 14.776 1.00 95.69 95 VAL A O 1
ATOM 728 N N . ALA A 1 96 ? -11.369 -6.743 13.472 1.00 95.25 96 ALA A N 1
ATOM 729 C CA . ALA A 1 96 ? -11.057 -5.324 13.375 1.00 95.25 96 ALA A CA 1
ATOM 730 C C . ALA A 1 96 ? -10.827 -4.954 11.901 1.00 95.25 96 ALA A C 1
ATOM 732 O O . ALA A 1 96 ? -10.033 -5.590 11.213 1.00 95.25 96 ALA A O 1
ATOM 733 N N . LEU A 1 97 ? -11.505 -3.929 11.394 1.00 95.50 97 LEU A N 1
ATOM 734 C CA . LEU A 1 97 ? -11.353 -3.455 10.018 1.00 95.50 97 LEU A CA 1
ATOM 735 C C . LEU A 1 97 ? -10.398 -2.263 9.990 1.00 95.50 97 LEU A C 1
ATOM 737 O O . LEU A 1 97 ? -10.638 -1.259 10.664 1.00 95.50 97 LEU A O 1
ATOM 741 N N . PHE A 1 98 ? -9.317 -2.358 9.218 1.00 93.44 98 PHE A N 1
ATOM 742 C CA . PHE A 1 98 ? -8.381 -1.255 9.039 1.00 93.44 98 PHE A CA 1
ATOM 743 C C . PHE A 1 98 ? -8.943 -0.252 8.031 1.00 93.44 98 PHE A C 1
ATOM 745 O O . PHE A 1 98 ? -9.042 -0.539 6.839 1.00 93.44 98 PHE A O 1
ATOM 752 N N . MET A 1 99 ? -9.303 0.935 8.515 1.00 91.88 99 MET A N 1
ATOM 753 C CA . MET A 1 99 ? -9.858 2.011 7.698 1.00 91.88 99 MET A CA 1
ATOM 754 C C . MET A 1 99 ? -9.251 3.348 8.116 1.00 91.88 99 MET A C 1
ATOM 756 O O . MET A 1 99 ? -9.859 4.060 8.915 1.00 91.88 99 MET A O 1
ATOM 760 N N . PRO A 1 100 ? -8.036 3.686 7.647 1.00 84.19 100 PRO A N 1
ATOM 761 C CA . PRO A 1 100 ? -7.391 4.925 8.037 1.00 84.19 100 PRO A CA 1
ATOM 762 C C . PRO A 1 100 ? -8.206 6.112 7.534 1.00 84.19 100 PRO A C 1
ATOM 764 O O . PRO A 1 100 ? -8.949 6.025 6.561 1.00 84.19 100 PRO A O 1
ATOM 767 N N . THR A 1 101 ? -8.040 7.244 8.199 1.00 79.94 101 THR A N 1
ATOM 768 C CA . THR A 1 101 ? -8.687 8.491 7.811 1.00 79.94 101 THR A CA 1
ATOM 769 C C . THR A 1 101 ? -7.623 9.536 7.523 1.00 79.94 101 THR A C 1
ATOM 771 O O . THR A 1 101 ? -6.578 9.605 8.180 1.00 79.94 101 THR A O 1
ATOM 774 N N . ALA A 1 102 ? -7.877 10.351 6.509 1.00 74.50 102 ALA A N 1
ATOM 775 C CA . ALA A 1 102 ? -7.028 11.476 6.170 1.00 74.50 102 ALA A CA 1
ATOM 776 C C . ALA A 1 102 ? -7.842 12.759 6.204 1.00 74.50 102 ALA A C 1
ATOM 778 O O . ALA A 1 102 ? -9.014 12.798 5.830 1.00 74.50 102 ALA A O 1
ATOM 779 N N . GLU A 1 103 ? -7.179 13.826 6.625 1.00 67.81 103 GLU A N 1
ATOM 780 C CA . GLU A 1 103 ? -7.705 15.164 6.443 1.00 67.81 103 GLU A CA 1
ATOM 781 C C . GLU A 1 103 ? -7.353 15.665 5.049 1.00 67.81 103 GLU A C 1
ATOM 783 O O . GLU A 1 103 ? -6.258 15.426 4.542 1.00 67.81 103 GLU A O 1
ATOM 788 N N . GLY A 1 104 ? -8.283 16.383 4.438 1.00 72.31 104 GLY A N 1
ATOM 789 C CA . GLY A 1 104 ? -8.107 16.936 3.109 1.00 72.31 104 GLY A CA 1
ATOM 790 C C . GLY A 1 104 ? -9.455 17.191 2.449 1.00 72.31 104 GLY A C 1
ATOM 791 O O . GLY A 1 104 ? -10.499 16.992 3.071 1.00 72.31 104 GLY A O 1
ATOM 792 N N . PRO A 1 105 ? -9.453 17.617 1.180 1.00 71.00 105 PRO A N 1
ATOM 793 C CA . PRO A 1 105 ? -10.687 17.827 0.425 1.00 71.00 105 PRO A CA 1
ATOM 794 C C . PRO A 1 105 ? -11.401 16.510 0.068 1.00 71.00 105 PRO A C 1
ATOM 796 O O . PRO A 1 105 ? -12.545 16.529 -0.378 1.00 71.00 105 PRO A O 1
ATOM 799 N N . CYS A 1 106 ? -10.732 15.363 0.230 1.00 81.62 106 CYS A N 1
ATOM 800 C CA . CYS A 1 106 ? -11.273 14.055 -0.115 1.00 81.62 106 CYS A CA 1
ATOM 801 C C . CYS A 1 106 ? -12.308 13.566 0.913 1.00 81.62 106 CYS A C 1
ATOM 803 O O . CYS A 1 106 ? -12.131 13.717 2.122 1.00 81.62 106 CYS A O 1
ATOM 805 N N . ARG A 1 107 ? -13.352 12.873 0.433 1.00 87.44 107 ARG A N 1
ATOM 806 C CA . ARG A 1 107 ? -14.361 12.206 1.279 1.00 87.44 107 ARG A CA 1
ATOM 807 C C . ARG A 1 107 ? -13.798 11.052 2.114 1.00 87.44 107 ARG A C 1
ATOM 809 O O . ARG A 1 107 ? -14.501 10.565 2.991 1.00 87.44 107 ARG A O 1
ATOM 816 N N . PHE A 1 108 ? -12.547 10.646 1.890 1.00 87.06 108 PHE A N 1
ATOM 817 C CA . PHE A 1 108 ? -11.866 9.604 2.661 1.00 87.06 108 PHE A CA 1
ATOM 818 C C . PHE A 1 108 ? -11.918 9.851 4.177 1.00 87.06 108 PHE A C 1
ATOM 820 O O . PHE A 1 108 ? -12.104 8.918 4.952 1.00 87.06 108 PHE A O 1
ATOM 827 N N . GLY A 1 109 ? -11.893 11.122 4.600 1.00 85.19 109 GLY A N 1
ATOM 828 C CA . GLY A 1 109 ? -12.065 11.506 6.003 1.00 85.19 109 GLY A CA 1
ATOM 829 C C . GLY A 1 109 ? -13.372 11.021 6.656 1.00 85.19 109 GLY A C 1
ATOM 830 O O . GLY A 1 109 ? -13.441 10.897 7.876 1.00 85.19 109 GLY A O 1
ATOM 831 N N . GLN A 1 110 ? -14.398 10.728 5.850 1.00 89.62 110 GLN A N 1
ATOM 832 C CA . GLN A 1 110 ? -15.730 10.292 6.283 1.00 89.62 110 GLN A CA 1
ATOM 833 C C . GLN A 1 110 ? -15.936 8.773 6.207 1.00 89.62 110 GLN A C 1
ATOM 835 O O . GLN A 1 110 ? -17.003 8.291 6.577 1.00 89.62 110 GLN A O 1
ATOM 840 N N . TYR A 1 111 ? -14.945 7.996 5.755 1.00 91.88 111 TYR A N 1
ATOM 841 C CA . TYR A 1 111 ? -15.129 6.555 5.539 1.00 91.88 111 TYR A CA 1
ATOM 842 C C . TYR A 1 111 ? -15.363 5.797 6.842 1.00 91.88 111 TYR A C 1
ATOM 844 O O . TYR A 1 111 ? -16.262 4.969 6.905 1.00 91.88 111 TYR A O 1
ATOM 852 N N . ALA A 1 112 ? -14.597 6.092 7.892 1.00 91.81 112 ALA A N 1
ATOM 853 C CA . ALA A 1 112 ? -14.747 5.426 9.183 1.00 91.81 112 ALA A CA 1
ATOM 854 C C . ALA A 1 112 ? -16.127 5.649 9.844 1.00 91.81 112 ALA A C 1
ATOM 856 O O . ALA A 1 112 ? -16.767 4.653 10.188 1.00 91.81 112 ALA A O 1
ATOM 857 N N . PRO A 1 113 ? -16.640 6.891 10.008 1.00 92.06 113 PRO A N 1
ATOM 858 C CA . PRO A 1 113 ? -17.979 7.089 10.571 1.00 92.06 113 PRO A CA 1
ATOM 859 C C . PRO A 1 113 ? -19.084 6.522 9.671 1.00 92.06 113 PRO A C 1
ATOM 861 O O . PRO A 1 113 ? -20.053 5.962 10.180 1.00 92.06 113 PRO A O 1
ATOM 864 N N . TYR A 1 114 ? -18.923 6.601 8.347 1.00 93.50 114 TYR A N 1
ATOM 865 C CA . TYR A 1 114 ? -19.851 5.981 7.405 1.00 93.50 114 TYR A CA 1
ATOM 866 C C . TYR A 1 114 ? -19.882 4.453 7.548 1.00 93.50 114 TYR A C 1
ATOM 868 O O . TYR A 1 114 ? -20.949 3.865 7.703 1.00 93.50 114 TYR A O 1
ATOM 876 N N . LEU A 1 115 ? -18.713 3.810 7.587 1.00 95.31 115 LEU A N 1
ATOM 877 C CA . LEU A 1 115 ? -18.586 2.369 7.785 1.00 95.31 115 LEU A CA 1
ATOM 878 C C . LEU A 1 115 ? -19.188 1.932 9.124 1.00 95.31 115 LEU A C 1
ATOM 880 O O . LEU A 1 115 ? -19.881 0.921 9.169 1.00 95.31 115 LEU A O 1
ATOM 884 N N . ARG A 1 116 ? -18.988 2.703 10.202 1.00 95.12 116 ARG A N 1
ATOM 885 C CA . ARG A 1 116 ? -19.630 2.434 11.500 1.00 95.12 116 ARG A CA 1
ATOM 886 C C . ARG A 1 116 ? -21.151 2.393 11.367 1.00 95.12 116 ARG A C 1
ATOM 888 O O . ARG A 1 116 ? -21.766 1.436 11.828 1.00 95.12 116 ARG A O 1
ATOM 895 N N . HIS A 1 117 ? -21.734 3.381 10.687 1.00 95.44 117 HIS A N 1
ATOM 896 C CA . HIS A 1 117 ? -23.175 3.435 10.443 1.00 95.44 117 HIS A CA 1
ATOM 897 C C . HIS A 1 117 ? -23.676 2.216 9.653 1.00 95.44 117 HIS A C 1
ATOM 899 O O . HIS A 1 117 ? -24.660 1.592 10.051 1.00 95.44 117 HIS A O 1
ATOM 905 N N . VAL A 1 118 ? -22.969 1.834 8.582 1.00 96.31 118 VAL A N 1
ATOM 906 C CA . VAL A 1 118 ? -23.289 0.639 7.783 1.00 96.31 118 VAL A CA 1
ATOM 907 C C . VAL A 1 118 ? -23.243 -0.627 8.643 1.00 96.31 118 VAL A C 1
ATOM 909 O O . VAL A 1 118 ? -24.175 -1.427 8.604 1.00 96.31 118 VAL A O 1
ATOM 912 N N . LEU A 1 119 ? -22.197 -0.810 9.448 1.00 97.25 119 LEU A N 1
ATOM 913 C CA . LEU A 1 119 ? -22.046 -1.998 10.290 1.00 97.25 119 LEU A CA 1
ATOM 914 C C . LEU A 1 119 ? -23.133 -2.084 11.371 1.00 97.25 119 LEU A C 1
ATOM 916 O O . LEU A 1 119 ? -23.710 -3.152 11.563 1.00 97.25 119 LEU A O 1
ATOM 920 N N . ASP A 1 120 ? -23.449 -0.979 12.051 1.00 96.69 120 ASP A N 1
ATOM 921 C CA . ASP A 1 120 ? -24.479 -0.956 13.101 1.00 96.69 120 ASP A CA 1
ATOM 922 C C . ASP A 1 120 ? -25.869 -1.279 12.554 1.00 96.69 120 ASP A C 1
ATOM 924 O O . ASP A 1 120 ? -26.592 -2.083 13.142 1.00 96.69 120 ASP A O 1
ATOM 928 N N . HIS A 1 121 ? -26.222 -0.708 11.399 1.00 96.44 121 HIS A N 1
ATOM 929 C CA . HIS A 1 121 ? -27.518 -0.947 10.765 1.00 96.44 121 HIS A CA 1
ATOM 930 C C . HIS A 1 121 ? -27.707 -2.406 10.321 1.00 96.44 121 HIS A C 1
ATOM 932 O O . HIS A 1 121 ? -28.834 -2.882 10.224 1.00 96.44 121 HIS A O 1
ATOM 938 N N . ASN A 1 122 ? -26.608 -3.127 10.084 1.00 96.06 122 ASN A N 1
ATOM 939 C CA . ASN A 1 122 ? -26.616 -4.503 9.589 1.00 96.06 122 ASN A CA 1
ATOM 940 C C . ASN A 1 122 ? -26.232 -5.540 10.661 1.00 96.06 122 ASN A C 1
ATOM 942 O O . ASN A 1 122 ? -25.905 -6.675 10.328 1.00 96.06 122 ASN A O 1
ATOM 946 N N . GLY A 1 123 ? -26.272 -5.175 11.949 1.00 95.75 123 GLY A N 1
ATOM 947 C CA . GLY A 1 123 ? -26.052 -6.114 13.059 1.00 95.75 123 GLY A CA 1
ATOM 948 C C . GLY A 1 123 ? -24.584 -6.438 13.366 1.00 95.75 123 GLY A C 1
ATOM 949 O O . GLY A 1 123 ? -24.308 -7.317 14.179 1.00 95.75 123 GLY A O 1
ATOM 950 N N . TYR A 1 124 ? -23.632 -5.706 12.783 1.00 96.75 124 TYR A N 1
ATOM 951 C CA . TYR A 1 124 ? -22.187 -5.873 12.981 1.00 96.75 124 TYR A CA 1
ATOM 952 C C . TYR A 1 124 ? -21.607 -4.855 13.984 1.00 96.75 124 TYR A C 1
ATOM 954 O O . TYR A 1 124 ? -20.480 -4.369 13.842 1.00 96.75 124 TYR A O 1
ATOM 962 N N . SER A 1 125 ? -22.363 -4.519 15.034 1.00 93.50 125 SER A N 1
ATOM 963 C CA . SER A 1 125 ? -21.946 -3.569 16.082 1.00 93.50 125 SER A CA 1
ATOM 964 C C . SER A 1 125 ? -20.691 -4.004 16.850 1.00 93.50 125 SER A C 1
ATOM 966 O O . SER A 1 125 ? -19.921 -3.161 17.304 1.00 93.50 125 SER A O 1
ATOM 968 N N . ALA A 1 126 ? -20.435 -5.314 16.933 1.00 93.06 126 ALA A N 1
ATOM 969 C CA . ALA A 1 126 ? -19.264 -5.888 17.600 1.00 93.06 126 ALA A CA 1
ATOM 970 C C . ALA A 1 126 ? -17.943 -5.753 16.809 1.00 93.06 126 ALA A C 1
ATOM 972 O O . ALA A 1 126 ? -16.863 -5.927 17.385 1.00 93.06 126 ALA A O 1
ATOM 973 N N . VAL A 1 127 ? -18.015 -5.446 15.506 1.00 94.19 127 VAL A N 1
ATOM 974 C CA . VAL A 1 127 ? -16.834 -5.252 14.650 1.00 94.19 127 VAL A CA 1
ATOM 975 C C . VAL A 1 127 ? -16.137 -3.956 15.032 1.00 94.19 127 VAL A C 1
ATOM 977 O O . VAL A 1 127 ? -16.766 -2.899 15.082 1.00 94.19 127 VAL A O 1
ATOM 980 N N . GLU A 1 128 ? -14.828 -4.012 15.263 1.00 92.12 128 GLU A N 1
ATOM 981 C CA . GLU A 1 128 ? -14.033 -2.820 15.561 1.00 92.12 128 GLU A CA 1
ATOM 982 C C . GLU A 1 128 ? -13.551 -2.146 14.269 1.00 92.12 128 GLU A C 1
ATOM 984 O O . GLU A 1 128 ? -13.237 -2.822 13.292 1.00 92.12 128 GLU A O 1
ATOM 989 N N . ILE A 1 129 ? -13.464 -0.814 14.254 1.00 91.62 129 ILE A N 1
ATOM 990 C CA . ILE A 1 129 ? -12.856 -0.063 13.149 1.00 91.62 129 ILE A CA 1
ATOM 991 C C . ILE A 1 129 ? -11.561 0.563 13.653 1.00 91.62 129 ILE A C 1
ATOM 993 O O . ILE A 1 129 ? -11.575 1.495 14.459 1.00 91.62 129 ILE A O 1
ATOM 997 N N . LEU A 1 130 ? -10.433 0.085 13.135 1.00 88.38 130 LEU A N 1
ATOM 998 C CA . LEU A 1 130 ? -9.128 0.678 13.374 1.00 88.38 130 LEU A CA 1
ATOM 999 C C . LEU A 1 130 ? -8.924 1.828 12.378 1.00 88.38 130 LEU A C 1
ATOM 1001 O O . LEU A 1 130 ? -8.492 1.608 11.246 1.00 88.38 130 LEU A O 1
ATOM 1005 N N . SER A 1 131 ? -9.245 3.054 12.808 1.00 80.56 131 SER A N 1
ATOM 1006 C CA . SER A 1 131 ? -9.193 4.274 11.980 1.00 80.56 131 SER A CA 1
ATOM 1007 C C . SER A 1 131 ? -8.139 5.291 12.447 1.00 80.56 131 SER A C 1
ATOM 1009 O O . SER A 1 131 ? -8.467 6.337 13.019 1.00 80.56 131 SER A O 1
ATOM 1011 N N . PRO A 1 132 ? -6.847 5.017 12.224 1.00 69.94 132 PRO A N 1
ATOM 1012 C CA . PRO A 1 132 ? -5.776 5.952 12.545 1.00 69.94 132 PRO A CA 1
ATOM 1013 C C . PRO A 1 132 ? -5.770 7.171 11.613 1.00 69.94 132 PRO A C 1
ATOM 1015 O O . PRO A 1 132 ? -6.175 7.083 10.455 1.00 69.94 132 PRO A O 1
ATOM 1018 N N . THR A 1 133 ? -5.279 8.306 12.117 1.00 62.56 133 THR A N 1
ATOM 1019 C CA . THR A 1 133 ? -5.149 9.565 11.370 1.00 62.56 133 THR A CA 1
ATOM 1020 C C . THR A 1 133 ? -3.693 10.039 11.368 1.00 62.56 133 THR A C 1
ATOM 1022 O O . THR A 1 133 ? -2.908 9.725 12.270 1.00 62.56 133 THR A O 1
ATOM 1025 N N . SER A 1 134 ? -3.316 10.861 10.384 1.00 51.88 134 SER A N 1
ATOM 1026 C CA . SER A 1 134 ? -1.987 11.493 10.339 1.00 51.88 134 SER A CA 1
ATOM 1027 C C . SER A 1 134 ? -1.716 12.442 11.520 1.00 51.88 134 SER A C 1
ATOM 1029 O O . SER A 1 134 ? -0.544 12.694 11.821 1.00 51.88 134 SER A O 1
ATOM 1031 N N . GLN A 1 135 ? -2.765 12.914 12.212 1.00 46.50 135 GLN A N 1
ATOM 1032 C CA . GLN A 1 135 ? -2.683 13.731 13.429 1.00 46.50 135 GLN A CA 1
ATOM 1033 C C . GLN A 1 135 ? -2.529 12.897 14.703 1.00 46.50 135 GLN A C 1
ATOM 1035 O O . GLN A 1 135 ? -1.751 13.257 15.582 1.00 46.50 135 GLN A O 1
ATOM 1040 N N . ASN A 1 136 ? -3.266 11.788 14.824 1.00 55.06 136 ASN A N 1
ATOM 1041 C CA . ASN A 1 136 ? -3.279 10.997 16.055 1.00 55.06 136 ASN A CA 1
ATOM 1042 C C . ASN A 1 136 ? -2.165 9.942 16.105 1.00 55.06 136 ASN A C 1
ATOM 1044 O O . ASN A 1 136 ? -2.058 9.240 17.104 1.00 55.06 136 ASN A O 1
ATOM 1048 N N . ALA A 1 137 ? -1.354 9.813 15.047 1.00 52.03 137 ALA A N 1
ATOM 1049 C CA . ALA A 1 137 ? -0.238 8.871 14.963 1.00 52.03 137 ALA A CA 1
ATOM 1050 C C . ALA A 1 137 ? -0.612 7.447 15.413 1.00 52.03 137 ALA A C 1
ATOM 1052 O O . ALA A 1 137 ? 0.212 6.767 16.014 1.00 52.03 137 ALA A O 1
ATOM 1053 N N . TYR A 1 138 ? -1.829 6.993 15.089 1.00 59.12 138 TYR A N 1
ATOM 1054 C CA . TYR A 1 138 ? -2.348 5.673 15.455 1.00 59.12 138 TYR A CA 1
ATOM 1055 C C . TYR A 1 138 ? -2.553 5.486 16.970 1.00 59.12 138 TYR A C 1
ATOM 1057 O O . TYR A 1 138 ? -2.338 4.396 17.486 1.00 59.12 138 TYR A O 1
ATOM 1065 N N . GLN A 1 139 ? -3.012 6.516 17.694 1.00 53.00 139 GLN A N 1
ATOM 1066 C CA . GLN A 1 139 ? -3.331 6.459 19.136 1.00 53.00 139 GLN A CA 1
ATOM 1067 C C . GLN A 1 139 ? -4.165 5.235 19.570 1.00 53.00 139 GLN A C 1
ATOM 1069 O O . GLN A 1 139 ? -3.982 4.760 20.687 1.00 53.00 139 GLN A O 1
ATOM 1074 N N . GLY A 1 140 ? -5.014 4.680 18.693 1.00 57.19 140 GLY A N 1
ATOM 1075 C CA . GLY A 1 140 ? -5.762 3.436 18.949 1.00 57.19 140 GLY A CA 1
ATOM 1076 C C . GLY A 1 140 ? -4.893 2.181 19.147 1.00 57.19 140 GLY A C 1
ATOM 1077 O O . GLY A 1 140 ? -5.381 1.176 19.644 1.00 57.19 140 GLY A O 1
ATOM 1078 N N . LEU A 1 141 ? -3.603 2.245 18.802 1.00 63.88 141 LEU A N 1
ATOM 1079 C CA . LEU A 1 141 ? -2.598 1.205 19.052 1.00 63.88 141 LEU A CA 1
ATOM 1080 C C . LEU A 1 141 ? -1.824 1.414 20.368 1.00 63.88 141 LEU A C 1
ATOM 1082 O O . LEU A 1 141 ? -0.910 0.650 20.678 1.00 63.88 141 LEU A O 1
ATOM 1086 N N . GLY A 1 142 ? -2.115 2.477 21.127 1.00 72.69 142 GLY A N 1
ATOM 1087 C CA . GLY A 1 142 ? -1.458 2.759 22.404 1.00 72.69 142 GLY A CA 1
ATOM 1088 C C . GLY A 1 142 ? 0.074 2.788 22.304 1.00 72.69 142 GLY A C 1
ATOM 1089 O O . GLY A 1 142 ? 0.653 3.538 21.517 1.00 72.69 142 GLY A O 1
ATOM 1090 N N . SER A 1 143 ? 0.750 1.957 23.100 1.00 72.12 143 SER A N 1
ATOM 1091 C CA . SER A 1 143 ? 2.217 1.832 23.102 1.00 72.12 143 SER A CA 1
ATOM 1092 C C . SER A 1 143 ? 2.792 1.259 21.798 1.00 72.12 143 SER A C 1
ATOM 1094 O O . SER A 1 143 ? 3.954 1.526 21.482 1.00 72.12 143 SER A O 1
ATOM 1096 N N . LEU A 1 144 ? 1.988 0.539 21.010 1.00 79.25 144 LEU A N 1
ATOM 1097 C CA . LEU A 1 144 ? 2.387 -0.044 19.725 1.00 79.25 144 LEU A CA 1
ATOM 1098 C C . LEU A 1 144 ? 2.358 0.975 18.578 1.00 79.25 144 LEU A C 1
ATOM 1100 O O . LEU A 1 144 ? 2.912 0.721 17.512 1.00 79.25 144 LEU A O 1
ATOM 1104 N N . ALA A 1 145 ? 1.780 2.159 18.793 1.00 77.94 145 ALA A N 1
ATOM 1105 C CA . ALA A 1 145 ? 1.607 3.176 17.761 1.00 77.94 145 ALA A CA 1
ATOM 1106 C C . ALA A 1 145 ? 2.934 3.628 17.120 1.00 77.94 145 ALA A C 1
ATOM 1108 O O . ALA A 1 145 ? 3.066 3.668 15.899 1.00 77.94 145 ALA A O 1
ATOM 1109 N N . LYS A 1 146 ? 3.956 3.934 17.933 1.00 79.12 146 LYS A N 1
ATOM 1110 C CA . LYS A 1 146 ? 5.268 4.395 17.439 1.00 79.12 146 LYS A CA 1
ATOM 1111 C C . LYS A 1 146 ? 6.016 3.347 16.601 1.00 79.12 146 LYS A C 1
ATOM 1113 O O . LYS A 1 146 ? 6.439 3.709 15.499 1.00 79.12 146 LYS A O 1
ATOM 1118 N N . PRO A 1 147 ? 6.224 2.100 17.080 1.00 83.19 147 PRO A N 1
ATOM 1119 C CA . PRO A 1 147 ? 6.862 1.077 16.257 1.00 83.19 147 PRO A CA 1
ATOM 1120 C C . PRO A 1 147 ? 6.025 0.779 15.008 1.00 83.19 147 PRO A C 1
ATOM 1122 O O . PRO A 1 147 ? 6.586 0.737 13.915 1.00 83.19 147 PRO A O 1
ATOM 1125 N N . PHE A 1 148 ? 4.693 0.725 15.131 1.00 85.69 148 PHE A N 1
ATOM 1126 C CA . PHE A 1 148 ? 3.809 0.489 13.993 1.00 85.69 148 PHE A CA 1
ATOM 1127 C C . PHE A 1 148 ? 3.936 1.544 12.895 1.00 85.69 148 PHE A C 1
ATOM 1129 O O . PHE A 1 148 ? 4.142 1.193 11.741 1.00 85.69 148 PHE A O 1
ATOM 1136 N N . VAL A 1 149 ? 3.859 2.838 13.231 1.00 87.19 149 VAL A N 1
ATOM 1137 C CA . VAL A 1 149 ? 3.944 3.931 12.243 1.00 87.19 149 VAL A CA 1
ATOM 1138 C C . VAL A 1 149 ? 5.198 3.803 11.388 1.00 87.19 149 VAL A C 1
ATOM 1140 O O . VAL A 1 149 ? 5.149 3.983 10.171 1.00 87.19 149 VAL A O 1
ATOM 1143 N N . ARG A 1 150 ? 6.334 3.496 12.021 1.00 90.38 150 ARG A N 1
ATOM 1144 C CA . ARG A 1 150 ? 7.609 3.395 11.314 1.00 90.38 150 ARG A CA 1
ATOM 1145 C C . ARG A 1 150 ? 7.717 2.105 10.506 1.00 90.38 150 ARG A C 1
ATOM 1147 O O . ARG A 1 150 ? 8.179 2.159 9.369 1.00 90.38 150 ARG A O 1
ATOM 1154 N N . THR A 1 151 ? 7.294 0.970 11.058 1.00 94.31 151 THR A N 1
ATOM 1155 C CA . THR A 1 151 ? 7.304 -0.313 10.342 1.00 94.31 151 THR A CA 1
ATOM 1156 C C . THR A 1 151 ? 6.314 -0.312 9.178 1.00 94.31 151 THR A C 1
ATOM 1158 O O . THR A 1 151 ? 6.689 -0.692 8.076 1.00 94.31 151 THR A O 1
ATOM 1161 N N . GLY A 1 152 ? 5.102 0.209 9.370 1.00 94.31 152 GLY A N 1
ATOM 1162 C CA . GLY A 1 152 ? 4.090 0.368 8.326 1.00 94.31 152 GLY A CA 1
ATOM 1163 C C . GLY A 1 152 ? 4.542 1.301 7.202 1.00 94.31 152 GLY A C 1
ATOM 1164 O O . GLY A 1 152 ? 4.393 0.955 6.034 1.00 94.31 152 GLY A O 1
ATOM 1165 N N . TRP A 1 153 ? 5.180 2.434 7.532 1.00 94.50 153 TRP A N 1
ATOM 1166 C CA . TRP A 1 153 ? 5.819 3.307 6.536 1.00 94.50 153 TRP A CA 1
ATOM 1167 C C . TRP A 1 153 ? 6.827 2.547 5.668 1.00 94.50 153 TRP A C 1
ATOM 1169 O O . TRP A 1 153 ? 6.775 2.619 4.444 1.00 94.50 153 TRP A O 1
ATOM 1179 N N . ARG A 1 154 ? 7.731 1.793 6.302 1.00 97.00 154 ARG A N 1
ATOM 1180 C CA . ARG A 1 154 ? 8.751 1.017 5.588 1.00 97.00 154 ARG A CA 1
ATOM 1181 C C . ARG A 1 154 ? 8.139 -0.100 4.755 1.00 97.00 154 ARG A C 1
ATOM 1183 O O . ARG A 1 154 ? 8.620 -0.333 3.657 1.00 97.00 154 ARG A O 1
ATOM 1190 N N . ALA A 1 155 ? 7.101 -0.765 5.257 1.00 97.31 155 ALA A N 1
ATOM 1191 C CA . ALA A 1 155 ? 6.408 -1.829 4.542 1.00 97.31 155 ALA A CA 1
ATOM 1192 C C . ALA A 1 155 ? 5.763 -1.317 3.247 1.00 97.31 155 ALA A C 1
ATOM 1194 O O . ALA A 1 155 ? 5.962 -1.930 2.203 1.00 97.31 155 ALA A O 1
ATOM 1195 N N . LEU A 1 156 ? 5.059 -0.178 3.304 1.00 96.31 156 LEU A N 1
ATOM 1196 C CA . LEU A 1 156 ? 4.458 0.446 2.119 1.00 96.31 156 LEU A CA 1
ATOM 1197 C C . LEU A 1 156 ? 5.527 0.899 1.124 1.00 96.31 156 LEU A C 1
ATOM 1199 O O . LEU A 1 156 ? 5.458 0.526 -0.038 1.00 96.31 156 LEU A O 1
ATOM 1203 N N . LEU A 1 157 ? 6.571 1.586 1.595 1.00 96.94 157 LEU A N 1
ATOM 1204 C CA . LEU A 1 157 ? 7.682 1.995 0.736 1.00 96.94 157 LEU A CA 1
ATOM 1205 C C . LEU A 1 157 ? 8.376 0.802 0.064 1.00 96.94 157 LEU A C 1
ATOM 1207 O O . LEU A 1 157 ? 8.654 0.845 -1.127 1.00 96.94 157 LEU A O 1
ATOM 1211 N N . CYS A 1 158 ? 8.657 -0.275 0.800 1.00 98.12 158 CYS A N 1
ATOM 1212 C CA . CYS A 1 158 ? 9.269 -1.462 0.205 1.00 98.12 158 CYS A CA 1
ATOM 1213 C C . CYS A 1 158 ? 8.343 -2.114 -0.832 1.00 98.12 158 CYS A C 1
ATOM 1215 O O . CYS A 1 158 ? 8.825 -2.527 -1.882 1.00 98.12 158 CYS A O 1
ATOM 1217 N N . ALA A 1 159 ? 7.036 -2.197 -0.558 1.00 97.56 159 ALA A N 1
ATOM 1218 C CA . ALA A 1 159 ? 6.063 -2.739 -1.504 1.00 97.56 159 ALA A CA 1
ATOM 1219 C C . ALA A 1 159 ? 5.989 -1.902 -2.793 1.00 97.56 159 ALA A C 1
ATOM 1221 O O . ALA A 1 159 ? 6.047 -2.476 -3.878 1.00 97.56 159 ALA A O 1
ATOM 1222 N N . ASP A 1 160 ? 5.968 -0.574 -2.672 1.00 96.19 160 ASP A N 1
ATOM 1223 C CA . ASP A 1 160 ? 5.960 0.358 -3.805 1.00 96.19 160 ASP A CA 1
ATOM 1224 C C . ASP A 1 160 ? 7.235 0.214 -4.662 1.00 96.19 160 ASP A C 1
ATOM 1226 O O . ASP A 1 160 ? 7.165 0.146 -5.890 1.00 96.19 160 ASP A O 1
ATOM 1230 N N . LEU A 1 161 ? 8.413 0.066 -4.035 1.00 97.12 161 LEU A N 1
ATOM 1231 C CA . LEU A 1 161 ? 9.677 -0.175 -4.750 1.00 97.12 161 LEU A CA 1
ATOM 1232 C C . LEU A 1 161 ? 9.661 -1.505 -5.525 1.00 97.12 161 LEU A C 1
ATOM 1234 O O . LEU A 1 161 ? 10.161 -1.569 -6.651 1.00 97.12 161 LEU A O 1
ATOM 1238 N N . LEU A 1 162 ? 9.086 -2.567 -4.947 1.00 97.94 162 LEU A N 1
ATOM 1239 C CA . LEU A 1 162 ? 8.929 -3.854 -5.633 1.00 97.94 162 LEU A CA 1
ATOM 1240 C C . LEU A 1 162 ? 7.926 -3.767 -6.789 1.00 97.94 162 LEU A C 1
ATOM 1242 O O . LEU A 1 162 ? 8.177 -4.332 -7.854 1.00 97.94 162 LEU A O 1
ATOM 1246 N N . GLU A 1 163 ? 6.810 -3.058 -6.606 1.00 96.25 163 GLU A N 1
ATOM 1247 C CA . GLU A 1 163 ? 5.823 -2.841 -7.667 1.00 96.25 163 GLU A CA 1
ATOM 1248 C C . GLU A 1 163 ? 6.439 -2.040 -8.818 1.00 96.25 163 GLU A C 1
ATOM 1250 O O . GLU A 1 163 ? 6.298 -2.414 -9.980 1.00 96.25 163 GLU A O 1
ATOM 1255 N N . LYS A 1 164 ? 7.240 -1.016 -8.518 1.00 96.00 164 LYS A N 1
ATOM 1256 C CA . LYS A 1 164 ? 7.975 -0.258 -9.533 1.00 96.00 164 LYS A CA 1
ATOM 1257 C C . LYS A 1 164 ? 8.933 -1.132 -10.345 1.00 96.00 164 LYS A C 1
ATOM 1259 O O . LYS A 1 164 ? 8.949 -1.039 -11.570 1.00 96.00 164 LYS A O 1
ATOM 1264 N N . LEU A 1 165 ? 9.692 -2.026 -9.703 1.00 96.56 165 LEU A N 1
ATOM 1265 C CA . LEU A 1 165 ? 10.534 -2.998 -10.420 1.00 96.56 165 LEU A CA 1
ATOM 1266 C C . LEU A 1 165 ? 9.712 -3.906 -11.334 1.00 96.56 165 LEU A C 1
ATOM 1268 O O . LEU A 1 165 ? 10.116 -4.146 -12.473 1.00 96.56 165 LEU A O 1
ATOM 1272 N N . LEU A 1 166 ? 8.566 -4.388 -10.849 1.00 96.94 166 LEU A N 1
ATOM 1273 C CA . LEU A 1 166 ? 7.647 -5.206 -11.632 1.00 96.94 166 LEU A CA 1
ATOM 1274 C C . LEU A 1 166 ? 7.187 -4.456 -12.885 1.00 96.94 166 LEU A C 1
ATOM 1276 O O . LEU A 1 166 ? 7.323 -4.990 -13.984 1.00 96.94 166 LEU A O 1
ATOM 1280 N N . LEU A 1 167 ? 6.727 -3.211 -12.746 1.00 95.56 167 LEU A N 1
ATOM 1281 C CA . LEU A 1 167 ? 6.263 -2.388 -13.870 1.00 95.56 167 LEU A CA 1
ATOM 1282 C C . LEU A 1 167 ? 7.380 -2.029 -14.860 1.00 95.56 167 LEU A C 1
ATOM 1284 O O . LEU A 1 167 ? 7.128 -1.960 -16.059 1.00 95.56 167 LEU A O 1
ATOM 1288 N N . LEU A 1 168 ? 8.619 -1.859 -14.394 1.00 94.50 168 LEU A N 1
ATOM 1289 C CA . LEU A 1 168 ? 9.769 -1.595 -15.266 1.00 94.50 168 LEU A CA 1
ATOM 1290 C C . LEU A 1 168 ? 10.288 -2.851 -15.976 1.00 94.50 168 LEU A C 1
ATOM 1292 O O . LEU A 1 168 ? 10.885 -2.751 -17.049 1.00 94.50 168 LEU A O 1
ATOM 1296 N N . CYS A 1 169 ? 10.113 -4.037 -15.390 1.00 95.25 169 CYS A N 1
ATOM 1297 C CA . CYS A 1 169 ? 10.633 -5.284 -15.956 1.00 95.25 169 CYS A CA 1
ATOM 1298 C C . CYS A 1 169 ? 9.630 -5.977 -16.876 1.00 95.25 169 CYS A C 1
ATOM 1300 O O . CYS A 1 169 ? 9.993 -6.384 -17.981 1.00 95.25 169 CYS A O 1
ATOM 1302 N N . ARG A 1 170 ? 8.374 -6.072 -16.443 1.00 96.06 170 ARG A N 1
ATOM 1303 C CA . ARG A 1 170 ? 7.335 -6.910 -17.048 1.00 96.06 170 ARG A CA 1
ATOM 1304 C C . ARG A 1 170 ? 6.976 -6.573 -18.498 1.00 96.06 170 ARG A C 1
ATOM 1306 O O . ARG A 1 170 ? 6.842 -7.512 -19.274 1.00 96.06 170 ARG A O 1
ATOM 1313 N N . PRO A 1 171 ? 6.906 -5.302 -18.939 1.00 95.56 171 PRO A N 1
ATOM 1314 C CA . PRO A 1 171 ? 6.673 -4.985 -20.354 1.00 95.56 171 PRO A CA 1
ATOM 1315 C C . PRO A 1 171 ? 7.787 -5.493 -21.292 1.00 95.56 171 PRO A C 1
ATOM 1317 O O . PRO A 1 171 ? 7.581 -5.650 -22.501 1.00 95.56 171 PRO A O 1
ATOM 1320 N N . TYR A 1 172 ? 8.973 -5.752 -20.735 1.00 95.31 172 TYR A N 1
ATOM 1321 C CA . TYR A 1 172 ? 10.185 -6.131 -21.458 1.00 95.31 172 TYR A CA 1
ATOM 1322 C C . TYR A 1 172 ? 10.586 -7.595 -21.242 1.00 95.31 172 TYR A C 1
ATOM 1324 O O . TYR A 1 172 ? 11.627 -8.001 -21.757 1.00 95.31 172 TYR A O 1
ATOM 1332 N N . GLU A 1 173 ? 9.815 -8.381 -20.485 1.00 94.88 173 GLU A N 1
ATOM 1333 C CA . GLU A 1 173 ? 10.129 -9.788 -20.223 1.00 94.88 173 GLU A CA 1
ATOM 1334 C C . GLU A 1 173 ? 10.053 -10.625 -21.507 1.00 94.88 173 GLU A C 1
ATOM 1336 O O . GLU A 1 173 ? 9.144 -10.458 -22.322 1.00 94.88 173 GLU A O 1
ATOM 1341 N N . GLU A 1 174 ? 11.020 -11.520 -21.714 1.00 93.31 174 GLU A N 1
ATOM 1342 C CA . GLU A 1 174 ? 11.021 -12.395 -22.897 1.00 93.31 174 GLU A CA 1
ATOM 1343 C C . GLU A 1 174 ? 9.988 -13.518 -22.779 1.00 93.31 174 GLU A C 1
ATOM 1345 O O . GLU A 1 174 ? 9.351 -13.900 -23.763 1.00 93.31 174 GLU A O 1
ATOM 1350 N N . ARG A 1 175 ? 9.792 -14.028 -21.559 1.00 94.19 175 ARG A N 1
ATOM 1351 C CA . ARG A 1 175 ? 8.796 -15.044 -21.237 1.00 94.19 175 ARG A CA 1
ATOM 1352 C C . ARG A 1 175 ? 7.752 -14.455 -20.299 1.00 94.19 175 ARG A C 1
ATOM 1354 O O . ARG A 1 175 ? 8.051 -14.008 -19.194 1.00 94.19 175 ARG A O 1
ATOM 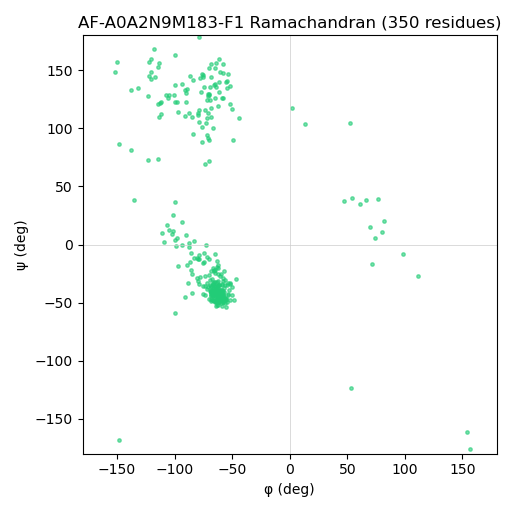1361 N N . ARG A 1 176 ? 6.499 -14.489 -20.757 1.00 93.50 176 ARG A N 1
ATOM 1362 C CA . ARG A 1 176 ? 5.359 -13.947 -20.019 1.00 93.50 176 ARG A CA 1
ATOM 1363 C C . ARG A 1 176 ? 5.218 -14.624 -18.652 1.00 93.50 176 ARG A C 1
ATOM 1365 O O . ARG A 1 176 ? 5.061 -15.843 -18.596 1.00 93.50 176 ARG A O 1
ATOM 1372 N N . GLY A 1 177 ? 5.181 -13.826 -17.588 1.00 95.56 177 GLY A N 1
ATOM 1373 C CA . GLY A 1 177 ? 4.989 -14.275 -16.206 1.00 95.56 177 GLY A CA 1
ATOM 1374 C C . GLY A 1 177 ? 6.271 -14.424 -15.382 1.00 95.56 177 GLY A C 1
ATOM 1375 O O . GLY A 1 177 ? 6.171 -14.585 -14.164 1.00 95.56 177 GLY A O 1
ATOM 1376 N N . ASP A 1 178 ? 7.455 -14.315 -15.987 1.00 97.12 178 ASP A N 1
ATOM 1377 C CA . ASP A 1 178 ? 8.722 -14.431 -15.255 1.00 97.12 178 ASP A CA 1
ATOM 1378 C C . ASP A 1 178 ? 8.884 -13.290 -14.236 1.00 97.12 178 ASP A C 1
ATOM 1380 O O . ASP A 1 178 ? 9.227 -13.534 -13.077 1.00 97.12 178 ASP A O 1
ATOM 1384 N N . SER A 1 179 ? 8.553 -12.051 -14.622 1.00 97.38 179 SER A N 1
ATOM 1385 C CA . SER A 1 179 ? 8.636 -10.894 -13.715 1.00 97.38 179 SER A CA 1
ATOM 1386 C C . SER A 1 179 ? 7.635 -10.990 -12.566 1.00 97.38 179 SER A C 1
ATOM 1388 O O . SER A 1 179 ? 7.935 -10.570 -11.454 1.00 97.38 179 SER A O 1
ATOM 1390 N N . GLU A 1 180 ? 6.455 -11.558 -12.826 1.00 96.50 180 GLU A N 1
ATOM 1391 C CA . GLU A 1 180 ? 5.411 -11.755 -11.812 1.00 96.50 180 GLU A CA 1
ATOM 1392 C C . GLU A 1 180 ? 5.824 -12.818 -10.788 1.00 96.50 180 GLU A C 1
ATOM 1394 O O . GLU A 1 180 ? 5.647 -12.635 -9.588 1.00 96.50 180 GLU A O 1
ATOM 1399 N N . THR A 1 181 ? 6.459 -13.897 -11.252 1.00 98.19 181 THR A N 1
ATOM 1400 C CA . THR A 1 181 ? 7.004 -14.941 -10.373 1.00 98.19 181 THR A CA 1
ATOM 1401 C C . THR A 1 181 ? 8.076 -14.361 -9.451 1.00 98.19 181 THR A C 1
ATOM 1403 O O . THR A 1 181 ? 8.012 -14.536 -8.236 1.00 98.19 181 THR A O 1
ATOM 1406 N N . VAL A 1 182 ? 9.020 -13.596 -10.012 1.00 98.38 182 VAL A N 1
ATOM 1407 C CA . VAL A 1 182 ? 10.066 -12.919 -9.229 1.00 98.38 182 VAL A CA 1
ATOM 1408 C C . VAL A 1 182 ? 9.477 -11.904 -8.249 1.00 98.38 182 VAL A C 1
ATOM 1410 O O . VAL A 1 182 ? 9.969 -11.787 -7.126 1.00 98.38 182 VAL A O 1
ATOM 1413 N N . TYR A 1 183 ? 8.426 -11.181 -8.640 1.00 98.31 183 TYR A N 1
ATOM 1414 C CA . TYR A 1 183 ? 7.738 -10.259 -7.743 1.00 98.31 183 TYR A CA 1
ATOM 1415 C C . TYR A 1 183 ? 7.102 -10.981 -6.553 1.00 98.31 183 TYR A C 1
ATOM 1417 O O . TYR A 1 183 ? 7.289 -10.549 -5.418 1.00 98.31 183 TYR A O 1
ATOM 1425 N N . GLU A 1 184 ? 6.391 -12.086 -6.781 1.00 98.31 184 GLU A N 1
ATOM 1426 C CA . GLU A 1 184 ? 5.760 -12.857 -5.705 1.00 98.31 184 GLU A CA 1
ATOM 1427 C C . GLU A 1 184 ? 6.801 -13.438 -4.733 1.00 98.31 184 GLU A C 1
ATOM 1429 O O . GLU A 1 184 ? 6.628 -13.359 -3.514 1.00 98.31 184 GLU A O 1
ATOM 1434 N N . GLU A 1 185 ? 7.937 -13.925 -5.242 1.00 98.50 185 GLU A N 1
ATOM 1435 C CA . GLU A 1 185 ? 9.074 -14.344 -4.411 1.00 98.50 185 GLU A CA 1
ATOM 1436 C C . GLU A 1 185 ? 9.667 -13.183 -3.596 1.00 98.50 185 GLU A C 1
ATOM 1438 O O . GLU A 1 185 ? 9.965 -13.335 -2.408 1.00 98.50 185 GLU A O 1
ATOM 1443 N N . ALA A 1 186 ? 9.841 -12.015 -4.220 1.00 98.62 186 ALA A N 1
ATOM 1444 C CA . ALA A 1 186 ? 10.362 -10.815 -3.571 1.00 98.62 186 ALA A CA 1
ATOM 1445 C C . ALA A 1 186 ? 9.412 -10.286 -2.487 1.00 98.62 186 ALA A C 1
ATOM 1447 O O . ALA A 1 186 ? 9.853 -9.914 -1.398 1.00 98.62 186 ALA A O 1
ATOM 1448 N N . LEU A 1 187 ? 8.106 -10.288 -2.752 1.00 98.56 187 LEU A N 1
ATOM 1449 C CA . LEU A 1 187 ? 7.090 -9.880 -1.791 1.00 98.56 187 LEU A CA 1
ATOM 1450 C C . LEU A 1 187 ? 7.027 -10.851 -0.607 1.00 98.56 187 LEU A C 1
ATOM 1452 O O . LEU A 1 187 ? 6.910 -10.403 0.534 1.00 98.56 187 LEU A O 1
ATOM 1456 N N . ALA A 1 188 ? 7.146 -12.159 -0.850 1.00 98.62 188 ALA A N 1
ATOM 1457 C CA . ALA A 1 188 ? 7.226 -13.158 0.213 1.00 98.62 188 ALA A CA 1
ATOM 1458 C C . ALA A 1 188 ? 8.481 -12.967 1.087 1.00 98.62 188 ALA A C 1
ATOM 1460 O O . ALA A 1 188 ? 8.378 -12.985 2.315 1.00 98.62 188 ALA A O 1
ATOM 1461 N N . ASP A 1 189 ? 9.643 -12.712 0.473 1.00 98.75 189 ASP A N 1
ATOM 1462 C CA . ASP A 1 189 ? 10.898 -12.382 1.169 1.00 98.75 189 ASP A CA 1
ATOM 1463 C C . ASP A 1 189 ? 10.747 -11.106 2.024 1.00 98.75 189 ASP A C 1
ATOM 1465 O O . ASP A 1 189 ? 11.128 -11.085 3.199 1.00 98.75 189 ASP A O 1
ATOM 1469 N N . LEU A 1 190 ? 10.114 -10.061 1.481 1.00 98.69 190 LEU A N 1
ATOM 1470 C CA . LEU A 1 190 ? 9.812 -8.823 2.206 1.00 98.69 190 LEU A CA 1
ATOM 1471 C C . LEU A 1 190 ? 8.888 -9.070 3.407 1.00 98.69 190 LEU A C 1
ATOM 1473 O O . LEU A 1 190 ? 9.192 -8.621 4.513 1.00 98.69 190 LEU A O 1
ATOM 1477 N N . CYS A 1 191 ? 7.781 -9.791 3.208 1.00 98.56 191 CYS A N 1
ATOM 1478 C CA . CYS A 1 191 ? 6.818 -10.115 4.264 1.00 98.56 191 CYS A CA 1
ATOM 1479 C C . CYS A 1 191 ? 7.479 -10.923 5.390 1.00 98.56 191 CYS A C 1
ATOM 1481 O O . CYS A 1 191 ? 7.346 -10.579 6.565 1.00 98.56 191 CYS A O 1
ATOM 1483 N N . HIS A 1 192 ? 8.269 -11.940 5.034 1.00 98.56 192 HIS A N 1
ATOM 1484 C CA . HIS A 1 192 ? 9.033 -12.721 6.003 1.00 98.56 192 HIS A CA 1
ATOM 1485 C C . HIS A 1 192 ? 10.063 -11.864 6.750 1.00 98.56 192 HIS A C 1
ATOM 1487 O O . HIS A 1 192 ? 10.191 -11.974 7.969 1.00 98.56 192 HIS A O 1
ATOM 1493 N N . THR A 1 193 ? 10.777 -10.980 6.047 1.00 98.50 193 THR A N 1
ATOM 1494 C CA . THR A 1 193 ? 11.759 -10.072 6.659 1.00 98.50 193 THR A CA 1
ATOM 1495 C C . THR A 1 193 ? 11.087 -9.113 7.644 1.00 98.50 193 THR A C 1
ATOM 1497 O O . THR A 1 193 ? 11.609 -8.910 8.739 1.00 98.50 193 THR A O 1
ATOM 1500 N N . LEU A 1 194 ? 9.923 -8.550 7.298 1.00 97.62 194 LEU A N 1
ATOM 1501 C CA . LEU A 1 194 ? 9.142 -7.685 8.190 1.00 97.62 194 LEU A CA 1
ATOM 1502 C C . LEU A 1 194 ? 8.772 -8.401 9.494 1.00 97.62 194 LEU A C 1
ATOM 1504 O O . LEU A 1 194 ? 8.929 -7.816 10.560 1.00 97.62 194 LEU A O 1
ATOM 1508 N N . GLU A 1 195 ? 8.311 -9.649 9.405 1.00 97.44 195 GLU A N 1
ATOM 1509 C CA . GLU A 1 195 ? 7.805 -10.423 10.549 1.00 97.44 195 GLU A CA 1
ATOM 1510 C C . GLU A 1 195 ? 8.905 -11.015 11.434 1.00 97.44 195 GLU A C 1
ATOM 1512 O O . GLU A 1 195 ? 8.732 -11.124 12.645 1.00 97.44 195 GLU A O 1
ATOM 1517 N N . SER A 1 196 ? 10.032 -11.409 10.839 1.00 96.75 196 SER A N 1
ATOM 1518 C CA . SER A 1 196 ? 11.139 -12.065 11.551 1.00 96.75 196 SER A CA 1
ATOM 1519 C C . SER A 1 196 ? 12.170 -11.091 12.121 1.00 96.75 196 SER A C 1
ATOM 1521 O O . SER A 1 196 ? 12.952 -11.469 12.997 1.00 96.75 196 SER A O 1
ATOM 1523 N N . THR A 1 197 ? 12.190 -9.840 11.649 1.00 95.44 197 THR A N 1
ATOM 1524 C CA . THR A 1 197 ? 13.174 -8.851 12.098 1.00 95.44 197 THR A CA 1
ATOM 1525 C C . THR A 1 197 ? 12.670 -8.080 13.318 1.00 95.44 197 THR A C 1
ATOM 1527 O O . THR A 1 197 ? 11.557 -7.550 13.287 1.00 95.44 197 THR A O 1
ATOM 1530 N N . PRO A 1 198 ? 13.501 -7.908 14.362 1.00 93.44 198 PRO A N 1
ATOM 1531 C CA . PRO A 1 198 ? 13.169 -7.050 15.493 1.00 93.44 198 PRO A CA 1
ATOM 1532 C C . PRO A 1 198 ? 12.809 -5.615 15.059 1.00 93.44 198 PRO A C 1
ATOM 1534 O O . PRO A 1 198 ? 13.419 -5.055 14.144 1.00 93.44 198 PRO A O 1
ATOM 1537 N N . VAL A 1 199 ? 11.810 -5.004 15.706 1.00 91.75 199 VAL A N 1
ATOM 1538 C CA . VAL A 1 199 ? 11.255 -3.681 15.334 1.00 91.75 199 VAL A CA 1
ATOM 1539 C C . VAL A 1 199 ? 12.184 -2.503 15.668 1.00 91.75 199 VAL A C 1
ATOM 1541 O O . VAL A 1 199 ? 11.870 -1.341 15.385 1.00 91.75 199 VAL A O 1
ATOM 1544 N N . GLU A 1 200 ? 13.350 -2.784 16.248 1.00 93.69 200 GLU A N 1
ATOM 1545 C CA . GLU A 1 200 ? 14.432 -1.848 16.513 1.00 93.69 200 GLU A CA 1
ATOM 1546 C C . GLU A 1 200 ? 14.793 -1.094 15.228 1.00 93.69 200 GLU A C 1
ATOM 1548 O O . GLU A 1 200 ? 15.201 -1.698 14.228 1.00 93.69 200 GLU A O 1
ATOM 1553 N N . PRO A 1 201 ? 14.702 0.249 15.215 1.00 90.62 201 PRO A N 1
ATOM 1554 C CA . PRO A 1 201 ? 14.636 0.946 13.945 1.00 90.62 201 PRO A CA 1
ATOM 1555 C C . PRO A 1 201 ? 15.840 0.785 13.017 1.00 90.62 201 PRO A C 1
ATOM 1557 O O . PRO A 1 201 ? 15.648 0.795 11.803 1.00 90.62 201 PRO A O 1
ATOM 1560 N N . ALA A 1 202 ? 17.059 0.680 13.550 1.00 94.56 202 ALA A N 1
ATOM 1561 C CA . ALA A 1 202 ? 18.261 0.494 12.736 1.00 94.56 202 ALA A CA 1
ATOM 1562 C C . ALA A 1 202 ? 18.353 -0.931 12.169 1.00 94.56 202 ALA A C 1
ATOM 1564 O O . ALA A 1 202 ? 18.631 -1.091 10.984 1.00 94.56 202 ALA A O 1
ATOM 1565 N N . VAL A 1 203 ? 18.055 -1.939 12.994 1.00 96.94 203 VAL A N 1
ATOM 1566 C CA . VAL A 1 203 ? 18.095 -3.362 12.621 1.00 96.94 203 VAL A CA 1
ATOM 1567 C C . VAL A 1 203 ? 17.059 -3.653 11.540 1.00 96.94 203 VAL A C 1
ATOM 1569 O O . VAL A 1 203 ? 17.399 -4.192 10.485 1.00 96.94 203 VAL A O 1
ATOM 1572 N N . GLN A 1 204 ? 15.820 -3.203 11.752 1.00 97.06 204 GLN A N 1
ATOM 1573 C CA . GLN A 1 204 ? 14.750 -3.377 10.776 1.00 97.06 204 GLN A CA 1
ATOM 1574 C C . GLN A 1 204 ? 15.056 -2.664 9.455 1.00 97.06 204 GLN A C 1
ATOM 1576 O O . GLN A 1 204 ? 14.834 -3.232 8.394 1.00 97.06 204 GLN A O 1
ATOM 1581 N N . LEU A 1 205 ? 15.608 -1.444 9.489 1.00 97.75 205 LEU A N 1
ATOM 1582 C CA . LEU A 1 205 ? 15.929 -0.708 8.260 1.00 97.75 205 LEU A CA 1
ATOM 1583 C C . LEU A 1 205 ? 16.949 -1.447 7.394 1.00 97.75 205 LEU A C 1
ATOM 1585 O O . LEU A 1 205 ? 16.768 -1.541 6.184 1.00 97.75 205 LEU A O 1
ATOM 1589 N N . LEU A 1 206 ? 18.024 -1.940 8.013 1.00 98.12 206 LEU A N 1
ATOM 1590 C CA . LEU A 1 206 ? 19.085 -2.644 7.298 1.00 98.12 206 LEU A CA 1
ATOM 1591 C C . LEU A 1 206 ? 18.595 -3.993 6.768 1.00 98.12 206 LEU A C 1
ATOM 1593 O O . LEU A 1 206 ? 18.840 -4.302 5.610 1.00 98.12 206 LEU A O 1
ATOM 1597 N N . SER A 1 207 ? 17.814 -4.735 7.555 1.00 98.44 207 SER A N 1
ATOM 1598 C CA . SER A 1 207 ? 17.266 -6.026 7.116 1.00 98.44 207 SER A CA 1
ATOM 1599 C C . SER A 1 207 ? 16.302 -5.867 5.937 1.00 98.44 207 SER A C 1
ATOM 1601 O O . SER A 1 207 ? 16.371 -6.627 4.971 1.00 98.44 207 SER A O 1
ATOM 1603 N N . LEU A 1 208 ? 15.448 -4.835 5.964 1.00 98.56 208 LEU A N 1
ATOM 1604 C CA . LEU A 1 208 ? 14.572 -4.502 4.837 1.00 98.56 208 LEU A CA 1
ATOM 1605 C C . LEU A 1 208 ? 15.368 -4.052 3.610 1.00 98.56 208 LEU A C 1
ATOM 1607 O O . LEU A 1 208 ? 15.071 -4.490 2.502 1.00 98.56 208 LEU A O 1
ATOM 1611 N N . ARG A 1 209 ? 16.419 -3.245 3.795 1.00 98.56 209 ARG A N 1
ATOM 1612 C CA . ARG A 1 209 ? 17.336 -2.887 2.705 1.00 98.56 209 ARG A CA 1
ATOM 1613 C C . ARG A 1 209 ? 17.967 -4.133 2.082 1.00 98.56 209 ARG A C 1
ATOM 1615 O O . ARG A 1 209 ? 18.033 -4.222 0.861 1.00 98.56 209 ARG A O 1
ATOM 1622 N N . ASP A 1 210 ? 18.404 -5.093 2.886 1.00 98.62 210 ASP A N 1
ATOM 1623 C CA . ASP A 1 210 ? 19.019 -6.323 2.383 1.00 98.62 210 ASP A CA 1
ATOM 1624 C C . ASP A 1 210 ? 17.997 -7.212 1.653 1.00 98.62 210 ASP A C 1
ATOM 1626 O O . ASP A 1 210 ? 18.328 -7.812 0.631 1.00 98.62 210 ASP A O 1
ATOM 1630 N N . SER A 1 211 ? 16.740 -7.249 2.112 1.00 98.62 211 SER A N 1
ATOM 1631 C CA . SER A 1 211 ? 15.626 -7.891 1.392 1.00 98.62 211 SER A CA 1
ATOM 1632 C C . SER A 1 211 ? 15.365 -7.241 0.028 1.00 98.62 211 SER A C 1
ATOM 1634 O O . SER A 1 211 ? 15.244 -7.932 -0.989 1.00 98.62 211 SER A O 1
ATOM 1636 N N . LEU A 1 212 ? 15.382 -5.908 -0.033 1.00 98.62 212 LEU A N 1
ATOM 1637 C CA . LEU A 1 212 ? 15.265 -5.157 -1.282 1.00 98.62 212 LEU A CA 1
ATOM 1638 C C . LEU A 1 212 ? 16.449 -5.404 -2.227 1.00 98.62 212 LEU A C 1
ATOM 1640 O O . LEU A 1 212 ? 16.235 -5.577 -3.424 1.00 98.62 212 LEU A O 1
ATOM 1644 N N . VAL A 1 213 ? 17.681 -5.495 -1.713 1.00 98.75 213 VAL A N 1
ATOM 1645 C CA . VAL A 1 213 ? 18.869 -5.852 -2.511 1.00 98.75 213 VAL A CA 1
ATOM 1646 C C . VAL A 1 213 ? 18.721 -7.250 -3.113 1.00 98.75 213 VAL A C 1
ATOM 1648 O O . VAL A 1 213 ? 18.900 -7.407 -4.320 1.00 98.75 213 VAL A O 1
ATOM 1651 N N . ARG A 1 214 ? 18.323 -8.254 -2.317 1.00 98.56 214 ARG A N 1
ATOM 1652 C CA . ARG A 1 214 ? 18.057 -9.609 -2.837 1.00 98.56 214 ARG A CA 1
ATOM 1653 C C . ARG A 1 214 ? 16.990 -9.586 -3.928 1.00 98.56 214 ARG A C 1
ATOM 1655 O O . ARG A 1 214 ? 17.153 -10.231 -4.959 1.00 98.56 214 ARG A O 1
ATOM 1662 N N . SER A 1 215 ? 15.916 -8.831 -3.716 1.00 98.38 215 SER A N 1
ATOM 1663 C CA . SER A 1 215 ? 14.812 -8.695 -4.669 1.00 98.38 215 SER A CA 1
ATOM 1664 C C . SER A 1 215 ? 15.258 -8.042 -5.976 1.00 98.38 215 SER A C 1
ATOM 1666 O O . SER A 1 215 ? 15.041 -8.607 -7.046 1.00 98.38 215 SER A O 1
ATOM 1668 N N . ARG A 1 216 ? 15.976 -6.917 -5.902 1.00 98.31 216 ARG A N 1
ATOM 1669 C CA . ARG A 1 216 ? 16.612 -6.259 -7.053 1.00 98.31 216 ARG A CA 1
ATOM 1670 C C . ARG A 1 216 ? 17.469 -7.233 -7.852 1.00 98.31 216 ARG A C 1
ATOM 1672 O O . ARG A 1 216 ? 17.363 -7.301 -9.073 1.00 98.31 216 ARG A O 1
ATOM 1679 N N . ASP A 1 217 ? 18.311 -8.000 -7.166 1.00 98.31 217 ASP A N 1
ATOM 1680 C CA . ASP A 1 217 ? 19.231 -8.931 -7.812 1.00 98.31 217 ASP A CA 1
ATOM 1681 C C . ASP A 1 217 ? 18.487 -10.088 -8.499 1.00 98.31 217 ASP A C 1
ATOM 1683 O O . ASP A 1 217 ? 18.965 -10.587 -9.517 1.00 98.31 217 ASP A O 1
ATOM 1687 N N . ARG A 1 218 ? 17.305 -10.494 -8.004 1.00 98.12 218 ARG A N 1
ATOM 1688 C CA . ARG A 1 218 ? 16.408 -11.420 -8.722 1.00 98.12 218 ARG A CA 1
ATOM 1689 C C . ARG A 1 218 ? 15.866 -10.779 -10.004 1.00 98.12 218 ARG A C 1
ATOM 1691 O O . ARG A 1 218 ? 16.000 -11.377 -11.067 1.00 98.12 218 ARG A O 1
ATOM 1698 N N . PHE A 1 219 ? 15.355 -9.546 -9.942 1.00 97.75 219 PHE A N 1
ATOM 1699 C CA . PHE A 1 219 ? 14.868 -8.823 -11.129 1.00 97.75 219 PHE A CA 1
ATOM 1700 C C . PHE A 1 219 ? 15.964 -8.589 -12.178 1.00 97.75 219 PHE A C 1
ATOM 1702 O O . PHE A 1 219 ? 15.722 -8.740 -13.374 1.00 97.75 219 PHE A O 1
ATOM 1709 N N . ARG A 1 220 ? 17.195 -8.274 -11.757 1.00 96.44 220 ARG A N 1
ATOM 1710 C CA . ARG A 1 220 ? 18.340 -8.060 -12.664 1.00 96.44 220 ARG A CA 1
ATOM 1711 C C . ARG A 1 220 ? 18.757 -9.319 -13.434 1.00 96.44 220 ARG A C 1
ATOM 1713 O O . ARG A 1 220 ? 19.385 -9.186 -14.482 1.00 96.44 220 ARG A O 1
ATOM 1720 N N . LYS A 1 221 ? 18.415 -10.513 -12.937 1.00 96.50 221 LYS A N 1
ATOM 1721 C CA . LYS A 1 221 ? 18.685 -11.801 -13.601 1.00 96.50 221 LYS A CA 1
ATOM 1722 C C . LYS A 1 221 ? 17.647 -12.170 -14.662 1.00 96.50 221 LYS A C 1
ATOM 1724 O O . LYS A 1 221 ? 17.887 -13.113 -15.409 1.00 96.50 221 LYS A O 1
ATOM 1729 N N . LEU A 1 222 ? 16.515 -11.467 -14.724 1.00 95.94 222 LEU A N 1
ATOM 1730 C CA . LEU A 1 222 ? 15.482 -11.733 -15.721 1.00 95.94 22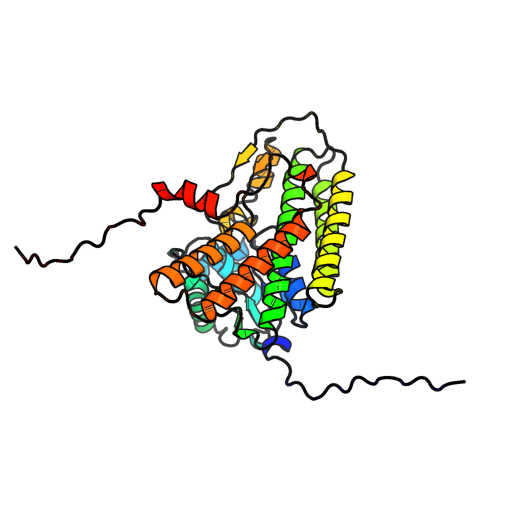2 LEU A CA 1
ATOM 1731 C C . LEU A 1 222 ? 16.002 -11.462 -17.135 1.00 95.94 222 LEU A C 1
ATOM 1733 O O . LEU A 1 222 ? 16.594 -10.410 -17.405 1.00 95.94 222 LEU A O 1
ATOM 1737 N N . SER A 1 223 ? 15.706 -12.382 -18.052 1.00 93.06 223 SER A N 1
ATOM 1738 C CA . SER A 1 223 ? 15.887 -12.155 -19.483 1.00 93.06 223 SER A CA 1
ATOM 1739 C C . SER A 1 223 ? 14.878 -11.113 -19.960 1.00 93.06 223 SER A C 1
ATOM 1741 O O . SER A 1 223 ? 13.661 -11.298 -19.861 1.00 93.06 223 SER A O 1
ATOM 1743 N N . ARG A 1 224 ? 15.395 -9.984 -20.446 1.00 93.00 224 ARG A N 1
ATOM 1744 C CA . ARG A 1 224 ? 14.600 -8.833 -20.875 1.00 93.00 224 ARG A CA 1
ATOM 1745 C C . ARG A 1 224 ? 15.071 -8.354 -22.235 1.00 93.00 224 ARG A C 1
ATOM 1747 O O . ARG A 1 224 ? 16.265 -8.112 -22.424 1.00 93.00 224 ARG A O 1
ATOM 1754 N N . ASN A 1 225 ? 14.130 -8.084 -23.132 1.00 90.88 225 ASN A N 1
ATOM 1755 C CA . ASN A 1 225 ? 14.433 -7.440 -24.401 1.00 90.88 225 ASN A CA 1
ATOM 1756 C C . ASN A 1 225 ? 14.670 -5.936 -24.185 1.00 90.88 225 ASN A C 1
ATOM 1758 O O . ASN A 1 225 ? 13.756 -5.119 -24.294 1.00 90.88 225 ASN A O 1
ATOM 1762 N N . ARG A 1 226 ? 15.923 -5.573 -23.892 1.00 82.19 226 ARG A N 1
ATOM 1763 C CA . ARG A 1 226 ? 16.352 -4.180 -23.668 1.00 82.19 226 ARG A CA 1
ATOM 1764 C C . ARG A 1 226 ? 16.394 -3.331 -24.944 1.00 82.19 226 ARG A C 1
ATOM 1766 O O . ARG A 1 226 ? 16.550 -2.120 -24.851 1.00 82.19 226 ARG A O 1
ATOM 1773 N N . HIS A 1 227 ? 16.275 -3.948 -26.120 1.00 86.56 227 HIS A N 1
ATOM 1774 C CA . HIS A 1 227 ? 16.234 -3.244 -27.407 1.00 86.56 227 HIS A CA 1
ATOM 1775 C C . HIS A 1 227 ? 14.821 -2.798 -27.785 1.00 86.56 227 HIS A C 1
ATOM 1777 O O . HIS A 1 227 ? 14.648 -1.979 -28.686 1.00 86.56 227 HIS A O 1
ATOM 1783 N N . ARG A 1 228 ? 13.802 -3.337 -27.110 1.00 88.88 228 ARG A N 1
ATOM 1784 C CA . ARG A 1 228 ? 12.414 -2.942 -27.308 1.00 88.88 228 ARG A CA 1
ATOM 1785 C C . ARG A 1 228 ? 12.208 -1.535 -26.749 1.00 88.88 228 ARG A C 1
ATOM 1787 O O . ARG A 1 228 ? 12.531 -1.274 -25.598 1.00 88.88 228 ARG A O 1
ATOM 1794 N N . THR A 1 229 ? 11.636 -0.641 -27.548 1.00 90.25 229 THR A N 1
ATOM 1795 C CA . THR A 1 229 ? 11.163 0.671 -27.087 1.00 90.25 229 THR A CA 1
ATOM 1796 C C . THR A 1 229 ? 9.645 0.637 -27.028 1.00 90.25 229 THR A C 1
ATOM 1798 O O . THR A 1 229 ? 9.004 0.276 -28.015 1.00 90.25 229 THR A O 1
ATOM 1801 N N . LEU A 1 230 ? 9.076 0.989 -25.876 1.00 93.94 230 LEU A N 1
ATOM 1802 C CA . LEU A 1 230 ? 7.632 1.029 -25.670 1.00 93.94 230 LEU A CA 1
ATOM 1803 C C . LEU A 1 230 ? 7.171 2.457 -25.368 1.00 93.94 230 LEU A C 1
ATOM 1805 O O . LEU A 1 230 ? 7.893 3.195 -24.692 1.00 93.94 230 LEU A O 1
ATOM 1809 N N . PRO A 1 231 ? 5.984 2.870 -25.847 1.00 95.62 231 PRO A N 1
ATOM 1810 C CA . PRO A 1 231 ? 5.368 4.099 -25.379 1.00 95.62 231 PRO A CA 1
ATOM 1811 C C . PRO A 1 231 ? 5.094 3.998 -23.878 1.00 95.62 231 PRO A C 1
ATOM 1813 O O . PRO A 1 231 ? 4.660 2.960 -23.377 1.00 95.62 231 PRO A O 1
ATOM 1816 N N . VAL A 1 232 ? 5.332 5.101 -23.177 1.00 95.38 232 VAL A N 1
ATOM 1817 C CA . VAL A 1 232 ? 5.107 5.217 -21.736 1.00 95.38 232 VAL A CA 1
ATOM 1818 C C . VAL A 1 232 ? 3.785 5.930 -21.522 1.00 95.38 232 VAL A C 1
ATOM 1820 O O . VAL A 1 232 ? 3.593 7.045 -22.008 1.00 95.38 232 VAL A O 1
ATOM 1823 N N . VAL A 1 233 ? 2.872 5.289 -20.805 1.00 96.25 233 VAL A N 1
ATOM 1824 C CA . VAL A 1 233 ? 1.522 5.790 -20.556 1.00 96.25 233 VAL A CA 1
ATOM 1825 C C . VAL A 1 233 ? 1.375 6.090 -19.072 1.00 96.25 233 VAL A C 1
ATOM 1827 O O . VAL A 1 233 ? 1.330 5.182 -18.244 1.00 96.25 233 VAL A O 1
ATOM 1830 N N . GLY A 1 234 ? 1.288 7.377 -18.736 1.00 94.44 234 GLY A N 1
ATOM 1831 C CA . GLY A 1 234 ? 0.985 7.833 -17.383 1.00 94.44 234 GLY A CA 1
ATOM 1832 C C . GLY A 1 234 ? -0.474 7.578 -17.014 1.00 94.44 234 GLY A C 1
ATOM 1833 O O . GLY A 1 234 ? -1.379 8.048 -17.703 1.00 94.44 234 GLY A O 1
ATOM 1834 N N . ILE A 1 235 ? -0.706 6.869 -15.912 1.00 94.19 235 ILE A N 1
ATOM 1835 C CA . ILE A 1 235 ? -2.032 6.652 -15.335 1.00 94.19 235 ILE A CA 1
ATOM 1836 C C . ILE A 1 235 ? -2.236 7.678 -14.221 1.00 94.19 235 ILE A C 1
ATOM 1838 O O . ILE A 1 235 ? -1.570 7.647 -13.187 1.00 94.19 235 ILE A O 1
ATOM 1842 N N . VAL A 1 236 ? -3.184 8.588 -14.427 1.00 91.38 236 VAL A N 1
ATOM 1843 C CA . VAL A 1 236 ? -3.541 9.650 -13.477 1.00 91.38 236 VAL A CA 1
ATOM 1844 C C . VAL A 1 236 ? -5.005 9.524 -13.073 1.00 91.38 236 VAL A C 1
ATOM 1846 O O . VAL A 1 236 ? -5.838 9.087 -13.865 1.00 91.38 236 VAL A O 1
ATOM 1849 N N . GLY A 1 237 ? -5.336 9.905 -11.842 1.00 89.19 237 GLY A N 1
ATOM 1850 C CA . GLY A 1 237 ? -6.708 9.844 -11.352 1.00 89.19 237 GLY A CA 1
ATOM 1851 C C . GLY A 1 237 ? -6.793 9.698 -9.841 1.00 89.19 237 GLY A C 1
ATOM 1852 O O . GLY A 1 237 ? -5.843 9.980 -9.116 1.00 89.19 237 GLY A O 1
ATOM 1853 N N . GLU A 1 238 ? -7.961 9.261 -9.381 1.00 90.50 238 GLU A N 1
ATOM 1854 C CA . GLU A 1 238 ? -8.217 8.955 -7.974 1.00 90.50 238 GLU A CA 1
ATOM 1855 C C . GLU A 1 238 ? -7.281 7.824 -7.505 1.00 90.50 238 GLU A C 1
ATOM 1857 O O . GLU A 1 238 ? -7.144 6.815 -8.199 1.00 90.50 238 GLU A O 1
ATOM 1862 N N . ILE A 1 239 ? -6.619 8.006 -6.356 1.00 90.81 239 ILE A N 1
ATOM 1863 C CA . ILE A 1 239 ? -5.521 7.146 -5.889 1.00 90.81 239 ILE A CA 1
ATOM 1864 C C . ILE A 1 239 ? -5.917 5.674 -5.776 1.00 90.81 239 ILE A C 1
ATOM 1866 O O . ILE A 1 239 ? -5.176 4.801 -6.230 1.00 90.81 239 ILE A O 1
ATOM 1870 N N . PHE A 1 240 ? -7.080 5.384 -5.196 1.00 92.31 240 PHE A N 1
ATOM 1871 C CA . PHE A 1 240 ? -7.536 4.015 -5.012 1.00 92.31 240 PHE A CA 1
ATOM 1872 C C . PHE A 1 240 ? -7.895 3.401 -6.357 1.00 92.31 240 PHE A C 1
ATOM 1874 O O . PHE A 1 240 ? -7.441 2.303 -6.657 1.00 92.31 240 PHE A O 1
ATOM 1881 N N . CYS A 1 241 ? -8.646 4.116 -7.201 1.00 93.31 241 CYS A N 1
ATOM 1882 C CA . CYS A 1 241 ? -8.987 3.613 -8.532 1.00 93.31 241 CYS A CA 1
ATOM 1883 C C . CYS A 1 241 ? -7.739 3.347 -9.375 1.00 93.31 241 CYS A C 1
ATOM 1885 O O . CYS A 1 241 ? -7.683 2.337 -10.062 1.00 93.31 241 CYS A O 1
ATOM 1887 N N . ARG A 1 242 ? -6.734 4.225 -9.309 1.00 93.62 242 ARG A N 1
ATOM 1888 C CA . ARG A 1 242 ? -5.477 4.097 -10.050 1.00 93.62 242 ARG A CA 1
ATOM 1889 C C . ARG A 1 242 ? -4.696 2.844 -9.647 1.00 93.62 242 ARG A C 1
ATOM 1891 O O . ARG A 1 242 ? -4.208 2.141 -10.528 1.00 93.62 242 ARG A O 1
ATOM 1898 N N . LEU A 1 243 ? -4.583 2.580 -8.347 1.00 93.44 243 LEU A N 1
ATOM 1899 C CA . LEU A 1 243 ? -3.727 1.525 -7.796 1.00 93.44 243 LEU A CA 1
ATOM 1900 C C . LEU A 1 243 ? -4.426 0.162 -7.685 1.00 93.44 243 LEU A C 1
ATOM 1902 O O . LEU A 1 243 ? -3.796 -0.880 -7.865 1.00 93.44 243 LEU A O 1
ATOM 1906 N N . ASN A 1 244 ? -5.730 0.147 -7.412 1.00 94.50 244 ASN A N 1
ATOM 1907 C CA . ASN A 1 244 ? -6.458 -1.088 -7.152 1.00 94.50 244 ASN A CA 1
ATOM 1908 C C . ASN A 1 244 ? -6.798 -1.792 -8.473 1.00 94.50 244 ASN A C 1
ATOM 1910 O O . ASN A 1 244 ? -7.626 -1.319 -9.254 1.00 94.50 244 ASN A O 1
ATOM 1914 N N . THR A 1 245 ? -6.190 -2.962 -8.697 1.00 92.50 245 THR A N 1
ATOM 1915 C CA . THR A 1 245 ? -6.334 -3.767 -9.926 1.00 92.50 245 THR A CA 1
ATOM 1916 C C . THR A 1 245 ? -7.788 -4.084 -10.275 1.00 92.50 245 THR A C 1
ATOM 1918 O O . THR A 1 245 ? -8.156 -4.142 -11.445 1.00 92.50 245 THR A O 1
ATOM 1921 N N . PHE A 1 246 ? -8.640 -4.294 -9.273 1.00 94.31 246 PHE A N 1
ATOM 1922 C CA . PHE A 1 246 ? -10.056 -4.562 -9.506 1.00 94.31 246 PHE A CA 1
ATOM 1923 C C . PHE A 1 246 ? -10.821 -3.305 -9.944 1.00 94.31 246 PHE A C 1
ATOM 1925 O O . PHE A 1 246 ? -11.732 -3.371 -10.774 1.00 94.31 246 PHE A O 1
ATOM 1932 N N . SER A 1 247 ? -10.445 -2.152 -9.396 1.00 93.62 247 SER A N 1
ATOM 1933 C CA . SER A 1 247 ? -11.127 -0.881 -9.618 1.00 93.62 247 SER A CA 1
ATOM 1934 C C . SER A 1 247 ? -10.766 -0.228 -10.944 1.00 93.62 247 SER A C 1
ATOM 1936 O O . SER A 1 247 ? -11.626 0.420 -11.534 1.00 93.62 247 SER A O 1
ATOM 1938 N N . ASN A 1 248 ? -9.538 -0.425 -11.427 1.00 93.06 248 ASN A N 1
ATOM 1939 C CA . ASN A 1 248 ? -9.124 -0.016 -12.774 1.00 93.06 248 ASN A CA 1
ATOM 1940 C C . ASN A 1 248 ? -9.342 -1.097 -13.842 1.00 93.06 248 ASN A C 1
ATOM 1942 O O . ASN A 1 248 ? -8.862 -0.931 -14.958 1.00 93.06 248 ASN A O 1
ATOM 1946 N N . GLU A 1 249 ? -10.016 -2.204 -13.519 1.00 93.12 249 GLU A N 1
ATOM 1947 C CA . GLU A 1 249 ? -10.255 -3.311 -14.458 1.00 93.12 249 GLU A CA 1
ATOM 1948 C C . GLU A 1 249 ? -8.969 -3.852 -15.099 1.00 93.12 249 GLU A C 1
ATOM 1950 O O . GLU A 1 249 ? -8.917 -4.195 -16.279 1.00 93.12 249 GLU A O 1
ATOM 1955 N N . ASN A 1 250 ? -7.911 -3.946 -14.292 1.00 93.56 250 ASN A N 1
ATOM 1956 C CA . ASN A 1 250 ? -6.602 -4.439 -14.695 1.00 93.56 250 ASN A CA 1
ATOM 1957 C C . ASN A 1 250 ? -5.950 -3.603 -15.819 1.00 93.56 250 ASN A C 1
ATOM 1959 O O . ASN A 1 250 ? -5.243 -4.137 -16.682 1.00 93.56 250 ASN A O 1
ATOM 1963 N N . LEU A 1 251 ? -6.174 -2.283 -15.800 1.00 95.38 251 LEU A N 1
ATOM 1964 C CA . LEU A 1 251 ? -5.723 -1.330 -16.823 1.00 95.38 251 LEU A CA 1
ATOM 1965 C C . LEU A 1 251 ? -4.234 -1.464 -17.165 1.00 95.38 251 LEU A C 1
ATOM 1967 O O . LEU A 1 251 ? -3.876 -1.470 -18.339 1.00 95.38 251 LEU A O 1
ATOM 1971 N N . ILE A 1 252 ? -3.370 -1.611 -16.158 1.00 95.25 252 ILE A N 1
ATOM 1972 C CA . ILE A 1 252 ? -1.919 -1.756 -16.356 1.00 95.25 252 ILE A CA 1
ATOM 1973 C C . ILE A 1 252 ? -1.614 -2.960 -17.255 1.00 95.25 252 ILE A C 1
ATOM 1975 O O . ILE A 1 252 ? -0.905 -2.829 -18.250 1.00 95.25 252 ILE A O 1
ATOM 1979 N N . ARG A 1 253 ? -2.198 -4.127 -16.958 1.00 94.38 253 ARG A N 1
ATOM 1980 C CA . ARG A 1 253 ? -1.996 -5.340 -17.764 1.00 94.38 253 ARG A CA 1
ATOM 1981 C C . ARG A 1 253 ? -2.586 -5.212 -19.162 1.00 94.38 253 ARG A C 1
ATOM 1983 O O . ARG A 1 253 ? -2.042 -5.780 -20.105 1.00 94.38 253 ARG A O 1
ATOM 1990 N N . CYS A 1 254 ? -3.688 -4.478 -19.295 1.00 95.81 254 CYS A N 1
ATOM 1991 C CA . CYS A 1 254 ? -4.289 -4.173 -20.586 1.00 95.81 254 CYS A CA 1
ATOM 1992 C C . CYS A 1 254 ? -3.321 -3.353 -21.460 1.00 95.81 254 CYS A C 1
ATOM 1994 O O . CYS A 1 254 ? -3.030 -3.751 -22.586 1.00 95.81 254 CYS A O 1
ATOM 1996 N N . LEU A 1 255 ? -2.742 -2.276 -20.914 1.00 96.50 255 LEU A N 1
ATOM 1997 C CA . LEU A 1 255 ? -1.739 -1.445 -21.594 1.00 96.50 255 LEU A CA 1
ATOM 1998 C C . LEU A 1 255 ? -0.489 -2.247 -21.982 1.00 96.50 255 LEU A C 1
ATOM 2000 O O . LEU A 1 255 ? -0.039 -2.173 -23.125 1.00 96.50 255 LEU A O 1
ATOM 2004 N N . GLU A 1 256 ? 0.025 -3.071 -21.069 1.00 95.12 256 GLU A N 1
ATOM 2005 C CA . GLU A 1 256 ? 1.146 -3.979 -21.346 1.00 95.12 256 GLU A CA 1
ATOM 2006 C C . GLU A 1 256 ? 0.835 -4.945 -22.498 1.00 95.12 256 GLU A C 1
ATOM 2008 O O . GLU A 1 256 ? 1.684 -5.181 -23.360 1.00 95.12 256 GLU A O 1
ATOM 2013 N N . GLY A 1 257 ? -0.395 -5.467 -22.555 1.00 94.12 257 GLY A N 1
ATOM 2014 C CA . GLY A 1 257 ? -0.872 -6.330 -23.638 1.00 94.12 257 GLY A CA 1
ATOM 2015 C C . GLY A 1 257 ? -0.888 -5.646 -25.008 1.00 94.12 257 GLY A C 1
ATOM 2016 O O . GLY A 1 257 ? -0.629 -6.300 -26.016 1.00 94.12 257 GLY A O 1
ATOM 2017 N N . TYR A 1 258 ? -1.108 -4.329 -25.044 1.00 95.19 258 TYR A N 1
ATOM 2018 C CA . TYR A 1 258 ? -0.982 -3.503 -26.251 1.00 95.19 258 TYR A CA 1
ATOM 2019 C C . TYR A 1 258 ? 0.457 -3.053 -26.543 1.00 95.19 258 TYR A C 1
ATOM 2021 O O . TYR A 1 258 ? 0.694 -2.331 -27.511 1.00 95.19 258 TYR A O 1
ATOM 2029 N N . GLY A 1 259 ? 1.432 -3.490 -25.742 1.00 94.19 259 GLY A N 1
ATOM 2030 C CA . GLY A 1 259 ? 2.831 -3.119 -25.904 1.00 94.19 259 GLY A CA 1
ATOM 2031 C C . GLY A 1 259 ? 3.137 -1.709 -25.411 1.00 94.19 259 GLY A C 1
ATOM 2032 O O . GLY A 1 259 ? 3.914 -1.014 -26.053 1.00 94.19 259 GLY A O 1
ATOM 2033 N N . ALA A 1 260 ? 2.542 -1.282 -24.299 1.00 95.75 260 ALA A N 1
ATOM 2034 C CA . ALA A 1 260 ? 2.893 -0.042 -23.613 1.00 95.75 260 ALA A CA 1
ATOM 2035 C C . ALA A 1 260 ? 3.484 -0.315 -22.222 1.00 95.75 260 ALA A C 1
ATOM 2037 O O . ALA A 1 260 ? 3.176 -1.316 -21.578 1.00 95.75 260 ALA A O 1
ATOM 2038 N N . GLU A 1 261 ? 4.322 0.602 -21.749 1.00 95.12 261 GLU A N 1
ATOM 2039 C CA . GLU A 1 261 ? 4.757 0.664 -20.354 1.00 95.12 261 GLU A CA 1
ATOM 2040 C C . GLU A 1 261 ? 3.788 1.560 -19.579 1.00 95.12 261 GLU A C 1
ATOM 2042 O O . GLU A 1 261 ? 3.492 2.675 -20.009 1.00 95.12 261 GLU A O 1
ATOM 2047 N N . ALA A 1 262 ? 3.290 1.088 -18.438 1.00 94.81 262 ALA A N 1
ATOM 2048 C CA . ALA A 1 262 ? 2.454 1.895 -17.561 1.00 94.81 262 ALA A CA 1
ATOM 2049 C C . ALA A 1 262 ? 3.314 2.635 -16.530 1.00 94.81 262 ALA A C 1
ATOM 2051 O O . ALA A 1 262 ? 4.159 2.034 -15.870 1.00 94.81 262 ALA A O 1
ATOM 2052 N N . TRP A 1 263 ? 3.048 3.928 -16.360 1.00 93.25 263 TRP A N 1
ATOM 2053 C CA . TRP A 1 263 ? 3.647 4.764 -15.328 1.00 93.25 263 TRP A CA 1
ATOM 2054 C C . TRP A 1 263 ? 2.579 5.189 -14.326 1.00 93.25 263 TRP A C 1
ATOM 2056 O O . TRP A 1 263 ? 1.585 5.812 -14.702 1.00 93.25 263 TRP A O 1
ATOM 2066 N N . VAL A 1 264 ? 2.766 4.858 -13.053 1.00 92.69 264 VAL A N 1
ATOM 2067 C CA . VAL A 1 264 ? 1.784 5.100 -11.993 1.00 92.69 264 VAL A CA 1
ATOM 2068 C C . VAL A 1 264 ? 2.504 5.613 -10.752 1.00 92.69 264 VAL A C 1
ATOM 2070 O O . VAL A 1 264 ? 3.528 5.054 -10.376 1.00 92.69 264 VAL A O 1
ATOM 2073 N N . SER A 1 265 ? 1.994 6.678 -10.130 1.00 91.19 265 SER A N 1
ATOM 2074 C CA . SER A 1 265 ? 2.560 7.157 -8.863 1.00 91.19 265 SER A CA 1
ATOM 2075 C C . SER A 1 265 ? 2.144 6.241 -7.713 1.00 91.19 265 SER A C 1
ATOM 2077 O O . SER A 1 265 ? 1.032 5.699 -7.705 1.00 91.19 265 SER A O 1
ATOM 2079 N N . ASP A 1 266 ? 3.045 6.086 -6.755 1.00 90.06 266 ASP A N 1
ATOM 2080 C CA . ASP A 1 266 ? 2.981 5.098 -5.684 1.00 90.06 266 ASP A CA 1
ATOM 2081 C C . ASP A 1 266 ? 2.033 5.490 -4.523 1.00 90.06 266 ASP A C 1
ATOM 2083 O O . ASP A 1 266 ? 1.370 6.533 -4.549 1.00 90.06 266 ASP A O 1
ATOM 2087 N N . ILE A 1 267 ? 1.888 4.621 -3.512 1.00 91.19 267 ILE A N 1
ATOM 2088 C CA . ILE A 1 267 ? 1.108 4.942 -2.299 1.00 91.19 267 ILE A CA 1
ATOM 2089 C C . ILE A 1 267 ? 1.866 5.970 -1.453 1.00 91.19 267 ILE A C 1
ATOM 2091 O O . ILE A 1 267 ? 1.258 6.841 -0.815 1.00 91.19 267 ILE A O 1
ATOM 2095 N N . VAL A 1 268 ? 3.192 5.865 -1.414 1.00 92.00 268 VAL A N 1
ATOM 2096 C CA . VAL A 1 268 ? 4.072 6.751 -0.649 1.00 92.00 268 VAL A CA 1
ATOM 2097 C C . VAL A 1 268 ? 3.925 8.227 -1.051 1.00 92.00 268 VAL A C 1
ATOM 2099 O O . VAL A 1 268 ? 3.945 9.084 -0.160 1.00 92.00 268 VAL A O 1
ATOM 2102 N N . GLU A 1 269 ? 3.666 8.538 -2.321 1.00 91.56 269 GLU A N 1
ATOM 2103 C CA . GLU A 1 269 ? 3.306 9.864 -2.849 1.00 91.56 269 GLU A CA 1
ATOM 2104 C C . GLU A 1 269 ? 2.187 10.499 -2.015 1.00 91.56 269 GLU A C 1
ATOM 2106 O O . GLU A 1 269 ? 2.295 11.631 -1.534 1.00 91.56 269 GLU A O 1
ATOM 2111 N N . TRP A 1 270 ? 1.134 9.732 -1.739 1.00 88.81 270 TRP A N 1
ATOM 2112 C CA . TRP A 1 270 ? -0.000 10.195 -0.948 1.00 88.81 270 TRP A CA 1
ATOM 2113 C C . TRP A 1 270 ? 0.321 10.351 0.537 1.00 88.81 270 TRP A C 1
ATOM 2115 O O . TRP A 1 270 ? -0.174 11.270 1.198 1.00 88.81 270 TRP A O 1
ATOM 2125 N N . ILE A 1 271 ? 1.195 9.510 1.091 1.00 89.88 271 ILE A N 1
ATOM 2126 C CA . ILE A 1 271 ? 1.684 9.699 2.464 1.00 89.88 271 ILE A CA 1
ATOM 2127 C C . ILE A 1 271 ? 2.489 11.003 2.555 1.00 89.88 271 ILE A C 1
ATOM 2129 O O . ILE A 1 271 ? 2.346 11.766 3.517 1.00 89.88 271 ILE A O 1
ATOM 2133 N N . TRP A 1 272 ? 3.296 11.314 1.541 1.00 90.56 272 TRP A N 1
ATOM 2134 C CA . TRP A 1 272 ? 3.992 12.593 1.456 1.00 90.56 272 TRP A CA 1
ATOM 2135 C C . TRP A 1 272 ? 3.026 13.771 1.301 1.00 90.56 272 TRP A C 1
ATOM 2137 O O . TRP A 1 272 ? 3.194 14.782 1.995 1.00 90.56 272 TRP A O 1
ATOM 2147 N N . TYR A 1 273 ? 1.981 13.626 0.484 1.00 88.44 273 TYR A N 1
ATOM 2148 C CA . TYR A 1 273 ? 0.919 14.622 0.346 1.00 88.44 273 TYR A CA 1
ATOM 2149 C C . TYR A 1 273 ? 0.225 14.894 1.688 1.00 88.44 273 TYR A C 1
ATOM 2151 O O . TYR A 1 273 ? 0.199 16.035 2.151 1.00 88.44 273 TYR A O 1
ATOM 2159 N N . THR A 1 274 ? -0.256 13.860 2.381 1.00 85.50 274 THR A N 1
ATOM 2160 C CA . THR A 1 274 ? -0.933 14.008 3.684 1.00 85.50 274 THR A CA 1
ATOM 2161 C C . THR A 1 274 ? -0.019 14.600 4.758 1.00 85.50 274 THR A C 1
ATOM 2163 O O . THR A 1 274 ? -0.464 15.402 5.585 1.00 85.50 274 THR A O 1
ATOM 2166 N N . ASN A 1 275 ? 1.277 14.275 4.731 1.00 86.62 275 ASN A N 1
ATOM 2167 C CA . ASN A 1 275 ? 2.281 14.926 5.568 1.00 86.62 275 ASN A CA 1
ATOM 2168 C C . ASN A 1 275 ? 2.391 16.427 5.262 1.00 86.62 275 ASN A C 1
ATOM 2170 O O . ASN A 1 275 ? 2.411 17.236 6.192 1.00 86.62 275 ASN A O 1
ATOM 2174 N N . SER A 1 276 ? 2.465 16.812 3.986 1.00 86.12 276 SER A N 1
ATOM 2175 C CA . SER A 1 276 ? 2.555 18.221 3.583 1.00 86.12 276 SER A CA 1
ATOM 2176 C C . SER A 1 276 ? 1.306 19.020 3.975 1.00 86.12 276 SER A C 1
ATOM 2178 O O . SER A 1 276 ? 1.434 20.112 4.532 1.00 86.12 276 SER A O 1
ATOM 2180 N N . GLU A 1 277 ? 0.112 18.443 3.811 1.00 85.19 277 GLU A N 1
ATOM 2181 C CA . GLU A 1 277 ? -1.156 19.055 4.214 1.00 85.19 277 GLU A CA 1
ATOM 2182 C C . GLU A 1 277 ? -1.242 19.247 5.730 1.00 85.19 277 GLU A C 1
ATOM 2184 O O . GLU A 1 277 ? -1.685 20.297 6.203 1.00 85.19 277 GLU A O 1
ATOM 2189 N N . HIS A 1 278 ? -0.738 18.288 6.511 1.00 83.75 278 HIS A N 1
ATOM 2190 C CA . HIS A 1 278 ? -0.643 18.433 7.961 1.00 83.75 278 HIS A CA 1
ATOM 2191 C C . HIS A 1 278 ? 0.244 19.626 8.361 1.00 83.75 278 HIS A C 1
ATOM 2193 O O . HIS A 1 278 ? -0.164 20.455 9.178 1.00 83.75 278 HIS A O 1
ATOM 2199 N N . PHE A 1 279 ? 1.417 19.784 7.737 1.00 84.69 279 PHE A N 1
ATOM 2200 C CA . PHE A 1 279 ? 2.271 20.958 7.962 1.00 84.69 279 PHE A CA 1
ATOM 2201 C C . PHE A 1 279 ? 1.601 22.266 7.534 1.00 84.69 279 PHE A C 1
ATOM 2203 O O . PHE A 1 279 ? 1.663 23.254 8.270 1.00 84.69 279 PHE A O 1
ATOM 2210 N N . ARG A 1 280 ? 0.924 22.278 6.381 1.00 84.38 280 ARG A N 1
ATOM 2211 C CA . ARG A 1 280 ? 0.170 23.441 5.893 1.00 84.38 280 ARG A CA 1
ATOM 2212 C C . ARG A 1 280 ? -0.920 23.850 6.888 1.00 84.38 280 ARG A C 1
ATOM 2214 O O . ARG A 1 280 ? -1.096 25.035 7.163 1.00 84.38 280 ARG A O 1
ATOM 2221 N N . LYS A 1 281 ? -1.620 22.884 7.489 1.00 83.75 281 LYS A N 1
ATOM 2222 C CA . LYS A 1 281 ? -2.629 23.136 8.530 1.00 83.75 281 LYS A CA 1
ATOM 2223 C C . LYS A 1 281 ? -2.010 23.684 9.816 1.00 83.75 281 LYS A C 1
ATOM 2225 O O . LYS A 1 281 ? -2.549 24.635 10.384 1.00 83.75 281 LYS A O 1
ATOM 2230 N N . LEU A 1 282 ? -0.871 23.149 10.261 1.00 85.50 282 LEU A N 1
ATOM 2231 C CA . LEU A 1 282 ? -0.135 23.699 11.409 1.00 85.50 282 LEU A CA 1
ATOM 2232 C C . LEU A 1 282 ? 0.275 25.160 11.171 1.00 85.50 282 LEU A C 1
ATOM 2234 O O . LEU A 1 282 ? 0.153 25.980 12.079 1.00 85.50 282 LEU A O 1
ATOM 2238 N N . GLN A 1 283 ? 0.689 25.505 9.947 1.00 85.19 283 GLN A N 1
ATOM 2239 C CA . GLN A 1 283 ? 0.977 26.886 9.539 1.00 85.19 283 GLN A CA 1
ATOM 2240 C C . GLN A 1 283 ? -0.262 27.780 9.591 1.00 85.19 283 GLN A C 1
ATOM 2242 O O . GLN A 1 283 ? -0.233 28.819 10.248 1.00 85.19 283 GLN A O 1
ATOM 2247 N N . LEU A 1 284 ? -1.362 27.364 8.960 1.00 85.44 284 LEU A N 1
ATOM 2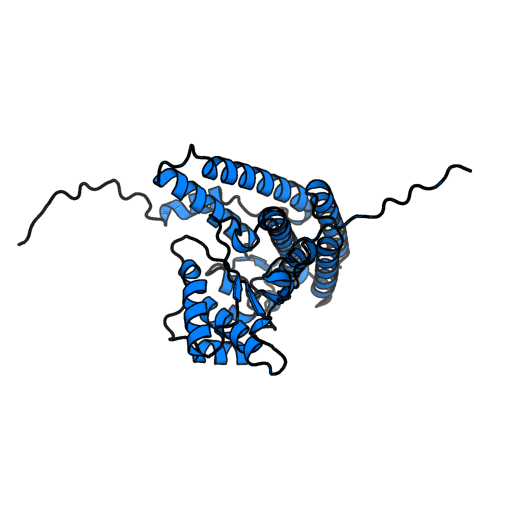248 C CA . LEU A 1 284 ? -2.600 28.151 8.920 1.00 85.44 284 LEU A CA 1
ATOM 2249 C C . LEU A 1 284 ? -3.234 28.365 10.296 1.00 85.44 284 LEU A C 1
ATOM 2251 O O . LEU A 1 284 ? -3.852 29.396 10.534 1.00 85.44 284 LEU A O 1
ATOM 2255 N N . THR A 1 285 ? -3.080 27.402 11.201 1.00 86.19 285 THR A N 1
ATOM 2256 C CA . THR A 1 285 ? -3.609 27.483 12.572 1.00 86.19 285 THR A CA 1
ATOM 2257 C C . THR A 1 285 ? -2.646 28.164 13.550 1.00 86.19 285 THR A C 1
ATOM 2259 O O . THR A 1 285 ? -2.958 28.260 14.734 1.00 86.19 285 THR A O 1
ATOM 2262 N N . GLY A 1 286 ? -1.474 28.627 13.093 1.00 84.25 286 GLY A N 1
ATOM 2263 C CA . GLY A 1 286 ? -0.464 29.268 13.945 1.00 84.25 286 GLY A CA 1
ATOM 2264 C C . GLY A 1 286 ? 0.231 28.316 14.929 1.00 84.25 286 GLY A C 1
ATOM 2265 O O . GLY A 1 286 ? 0.901 28.762 15.856 1.00 84.25 286 GLY A O 1
ATOM 2266 N N . ARG A 1 287 ? 0.105 26.997 14.741 1.00 82.12 287 ARG A N 1
ATOM 2267 C CA . ARG A 1 287 ? 0.594 25.948 15.658 1.00 82.12 287 ARG A CA 1
ATOM 2268 C C . ARG A 1 287 ? 1.994 25.431 15.303 1.00 82.12 287 ARG A C 1
ATOM 2270 O O . ARG A 1 287 ? 2.392 24.360 15.754 1.00 82.12 287 ARG A O 1
ATOM 2277 N N . ILE A 1 288 ? 2.767 26.180 14.519 1.00 81.88 288 ILE A N 1
ATOM 2278 C CA . ILE A 1 288 ? 4.100 25.768 14.035 1.00 81.88 288 ILE A CA 1
ATOM 2279 C C . ILE A 1 288 ? 5.165 25.647 15.132 1.00 81.88 288 ILE A C 1
ATOM 2281 O O . ILE A 1 288 ? 6.146 24.939 14.942 1.00 81.88 288 ILE A O 1
ATOM 2285 N N . TRP A 1 289 ? 4.964 26.291 16.283 1.00 82.12 289 TRP A N 1
ATOM 2286 C CA . TRP A 1 289 ? 5.883 26.260 17.429 1.00 82.12 289 TRP A CA 1
ATOM 2287 C C . TRP A 1 289 ? 5.410 25.313 18.543 1.00 82.12 289 TRP A C 1
ATOM 2289 O O . TRP A 1 289 ? 5.717 25.511 19.714 1.00 82.12 289 TRP A O 1
ATOM 2299 N N . THR A 1 290 ? 4.614 24.300 18.196 1.00 85.94 290 THR A N 1
ATOM 2300 C CA . THR A 1 290 ? 4.062 23.332 19.156 1.00 85.94 290 THR A CA 1
ATOM 2301 C C . THR A 1 290 ? 4.856 22.024 19.176 1.00 85.94 290 THR A C 1
ATOM 2303 O O . THR A 1 290 ? 5.591 21.697 18.242 1.00 85.94 290 THR A O 1
ATOM 2306 N N . THR A 1 291 ? 4.672 21.228 20.232 1.00 81.44 291 THR A N 1
ATOM 2307 C CA . THR A 1 291 ? 5.219 19.862 20.329 1.00 81.44 291 THR A CA 1
ATOM 2308 C C . THR A 1 291 ? 4.737 18.959 19.190 1.00 81.44 291 THR A C 1
ATOM 2310 O O . THR A 1 291 ? 5.486 18.100 18.729 1.00 81.44 291 THR A O 1
ATOM 2313 N N . GLU A 1 292 ? 3.521 19.190 18.688 1.00 81.50 292 GLU A N 1
ATOM 2314 C CA . GLU A 1 292 ? 2.965 18.519 17.509 1.00 81.50 292 GLU A CA 1
ATOM 2315 C C . GLU A 1 292 ? 3.786 18.825 16.250 1.00 81.50 292 GLU A C 1
ATOM 2317 O O . GLU A 1 292 ? 4.194 17.903 15.544 1.00 81.50 292 GLU A O 1
ATOM 2322 N N . ALA A 1 293 ? 4.121 20.098 16.014 1.00 83.69 293 ALA A N 1
ATOM 2323 C CA . ALA A 1 293 ? 4.953 20.501 14.882 1.00 83.69 293 ALA A CA 1
ATOM 2324 C C . ALA A 1 293 ? 6.371 19.913 14.954 1.00 83.69 293 ALA A C 1
ATOM 2326 O O . ALA A 1 293 ? 6.901 19.449 13.940 1.00 83.69 293 ALA A O 1
ATOM 2327 N N . LEU A 1 294 ? 6.965 19.855 16.153 1.00 85.56 294 LEU A N 1
ATOM 2328 C CA . LEU A 1 294 ? 8.249 19.184 16.365 1.00 85.56 294 LEU A CA 1
ATOM 2329 C C . LEU A 1 294 ? 8.154 17.681 16.056 1.00 85.56 294 LEU A C 1
ATOM 2331 O O . LEU A 1 294 ? 9.008 17.141 15.353 1.00 85.56 294 LEU A O 1
ATOM 2335 N N . GLY A 1 295 ? 7.102 17.007 16.530 1.00 85.12 295 GLY A N 1
ATOM 2336 C CA . GLY A 1 295 ? 6.849 15.595 16.238 1.00 85.12 295 GLY A CA 1
ATOM 2337 C C . GLY A 1 295 ? 6.688 15.323 14.739 1.00 85.12 295 GLY A C 1
ATOM 2338 O O . GLY A 1 295 ? 7.311 14.399 14.210 1.00 85.12 295 GLY A O 1
ATOM 2339 N N . ALA A 1 296 ? 5.927 16.164 14.036 1.00 84.25 296 ALA A N 1
ATOM 2340 C CA . ALA A 1 296 ? 5.772 16.093 12.585 1.00 84.25 296 ALA A CA 1
ATOM 2341 C C . ALA A 1 296 ? 7.112 16.294 11.855 1.00 84.25 296 ALA A C 1
ATOM 2343 O O . ALA A 1 296 ? 7.415 15.567 10.905 1.00 84.25 296 ALA A O 1
ATOM 2344 N N . TRP A 1 297 ? 7.949 17.235 12.310 1.00 86.62 297 TRP A N 1
ATOM 2345 C CA . TRP A 1 297 ? 9.278 17.484 11.738 1.00 86.62 297 TRP A CA 1
ATOM 2346 C C . TRP A 1 297 ? 10.219 16.292 11.920 1.00 86.62 297 TRP A C 1
ATOM 2348 O O . TRP A 1 297 ? 10.845 15.845 10.953 1.00 86.62 297 TRP A O 1
ATOM 2358 N N . VAL A 1 298 ? 10.262 15.715 13.125 1.00 87.50 298 VAL A N 1
ATOM 2359 C CA . VAL A 1 298 ? 11.036 14.496 13.403 1.00 87.50 298 VAL A CA 1
ATOM 2360 C C . VAL A 1 298 ? 10.549 13.345 12.523 1.00 87.50 298 VAL A C 1
ATOM 2362 O O . VAL A 1 298 ? 11.370 12.679 11.890 1.00 87.50 298 VAL A O 1
ATOM 2365 N N . ARG A 1 299 ? 9.226 13.141 12.416 1.00 87.62 299 ARG A N 1
ATOM 2366 C CA . ARG A 1 299 ? 8.624 12.115 11.548 1.00 87.62 299 ARG A CA 1
ATOM 2367 C C . ARG A 1 299 ? 9.071 12.287 10.098 1.00 87.62 299 ARG A C 1
ATOM 2369 O O . ARG A 1 299 ? 9.597 11.338 9.523 1.00 87.62 299 ARG A O 1
ATOM 2376 N N . LYS A 1 300 ? 8.956 13.499 9.543 1.00 89.06 300 LYS A N 1
ATOM 2377 C CA . LYS A 1 300 ? 9.400 13.821 8.177 1.00 89.06 300 LYS A CA 1
ATOM 2378 C C . LYS A 1 300 ? 10.881 13.493 7.975 1.00 89.06 300 LYS A C 1
ATOM 2380 O O . LYS A 1 300 ? 11.243 12.856 6.988 1.00 89.06 300 LYS A O 1
ATOM 2385 N N . ARG A 1 301 ? 11.749 13.900 8.909 1.00 91.06 301 ARG A N 1
ATOM 2386 C CA . ARG A 1 301 ? 13.200 13.665 8.812 1.00 91.06 301 ARG A CA 1
ATOM 2387 C C . ARG A 1 301 ? 13.547 12.177 8.849 1.00 91.06 301 ARG A C 1
ATOM 2389 O O . ARG A 1 301 ? 14.431 11.747 8.107 1.00 91.06 301 ARG A O 1
ATOM 2396 N N . VAL A 1 302 ? 12.861 11.413 9.699 1.00 91.50 302 VAL A N 1
ATOM 2397 C CA . VAL A 1 302 ? 13.010 9.955 9.804 1.00 91.50 302 VAL A CA 1
ATOM 2398 C C . VAL A 1 302 ? 12.516 9.262 8.538 1.00 91.50 302 VAL A C 1
ATOM 2400 O O . VAL A 1 302 ? 13.250 8.445 7.994 1.00 91.50 302 VAL A O 1
ATOM 2403 N N . GLN A 1 303 ? 11.332 9.622 8.037 1.00 93.50 303 GLN A N 1
ATOM 2404 C CA . GLN A 1 303 ? 10.776 9.054 6.806 1.00 93.50 303 GLN A CA 1
ATOM 2405 C C . GLN A 1 303 ? 11.685 9.318 5.603 1.00 93.50 303 GLN A C 1
ATOM 2407 O O . GLN A 1 303 ? 12.006 8.374 4.893 1.00 93.50 303 GLN A O 1
ATOM 2412 N N . LYS A 1 304 ? 12.211 10.545 5.442 1.00 93.50 304 LYS A N 1
ATOM 2413 C CA . LYS A 1 304 ? 13.177 10.873 4.374 1.00 93.50 304 LYS A CA 1
ATOM 2414 C C . LYS A 1 304 ? 14.483 10.087 4.496 1.00 93.50 304 LYS A C 1
ATOM 2416 O O . LYS A 1 304 ? 15.083 9.723 3.491 1.00 93.50 304 LYS A O 1
ATOM 2421 N N . ARG A 1 305 ? 14.952 9.825 5.722 1.00 95.50 305 ARG A N 1
ATOM 2422 C CA . ARG A 1 305 ? 16.138 8.982 5.941 1.00 95.50 305 ARG A CA 1
ATOM 2423 C C . ARG A 1 305 ? 15.861 7.530 5.555 1.00 95.50 305 ARG A C 1
ATOM 2425 O O . ARG A 1 305 ? 16.698 6.932 4.889 1.00 95.50 305 ARG A O 1
ATOM 2432 N N . ASP A 1 306 ? 14.741 6.973 6.009 1.00 96.25 306 ASP A N 1
ATOM 2433 C CA . ASP A 1 306 ? 14.355 5.596 5.694 1.00 96.25 306 ASP A CA 1
ATOM 2434 C C . ASP A 1 306 ? 14.169 5.438 4.165 1.00 96.25 306 ASP A C 1
ATOM 2436 O O . ASP A 1 306 ? 14.728 4.508 3.593 1.00 96.25 306 ASP A O 1
ATOM 2440 N N . GLU A 1 307 ? 13.505 6.397 3.504 1.00 95.75 307 GLU A N 1
ATOM 2441 C CA . GLU A 1 307 ? 13.351 6.481 2.039 1.00 95.75 307 GLU A CA 1
ATOM 2442 C C . GLU A 1 307 ? 14.697 6.477 1.317 1.00 95.75 307 GLU A C 1
ATOM 2444 O O . GLU A 1 307 ? 14.959 5.604 0.498 1.00 95.75 307 GLU A O 1
ATOM 2449 N N . HIS A 1 308 ? 15.606 7.380 1.686 1.00 95.81 308 HIS A N 1
ATOM 2450 C CA . HIS A 1 308 ? 16.925 7.442 1.062 1.00 95.81 308 HIS A CA 1
ATOM 2451 C C . HIS A 1 308 ? 17.705 6.122 1.187 1.00 95.81 308 HIS A C 1
ATOM 2453 O O . HIS A 1 308 ? 18.314 5.670 0.222 1.00 95.81 308 HIS A O 1
ATOM 2459 N N . VAL A 1 309 ? 17.680 5.482 2.362 1.00 97.75 309 VAL A N 1
ATOM 2460 C CA . VAL A 1 309 ? 18.407 4.222 2.602 1.00 97.75 309 VAL A CA 1
ATOM 2461 C C . VAL A 1 309 ? 17.810 3.053 1.816 1.00 97.75 309 VAL A C 1
ATOM 2463 O O . VAL A 1 309 ? 18.568 2.216 1.321 1.00 97.75 309 VAL A O 1
ATOM 2466 N N . LEU A 1 310 ? 16.481 2.982 1.715 1.00 97.62 310 LEU A N 1
ATOM 2467 C CA . LEU A 1 310 ? 15.773 1.889 1.041 1.00 97.62 310 LEU A CA 1
ATOM 2468 C C . LEU A 1 310 ? 15.749 2.051 -0.484 1.00 97.62 310 LEU A C 1
ATOM 2470 O O . LEU A 1 310 ? 15.776 1.044 -1.185 1.00 97.62 310 LEU A O 1
ATOM 2474 N N . THR A 1 311 ? 15.782 3.283 -0.996 1.00 96.50 311 THR A N 1
ATOM 2475 C CA . THR A 1 311 ? 15.835 3.568 -2.439 1.00 96.50 311 THR A CA 1
ATOM 2476 C C . THR A 1 311 ? 17.264 3.543 -2.994 1.00 96.50 311 THR A C 1
ATOM 2478 O O . THR A 1 311 ? 17.457 3.237 -4.167 1.00 96.50 311 THR A O 1
ATOM 2481 N N . ALA A 1 312 ? 18.293 3.788 -2.169 1.00 96.88 312 ALA A N 1
ATOM 2482 C CA . ALA A 1 312 ? 19.699 3.797 -2.602 1.00 96.88 312 ALA A CA 1
ATOM 2483 C C . ALA A 1 312 ? 20.156 2.564 -3.421 1.00 96.88 312 ALA A C 1
ATOM 2485 O O . ALA A 1 312 ? 20.937 2.747 -4.355 1.00 96.88 312 ALA A O 1
ATOM 2486 N N . PRO A 1 313 ? 19.704 1.321 -3.147 1.00 97.12 313 PRO A N 1
ATOM 2487 C CA . PRO A 1 313 ? 20.045 0.165 -3.977 1.00 97.12 313 PRO A CA 1
ATOM 2488 C C . P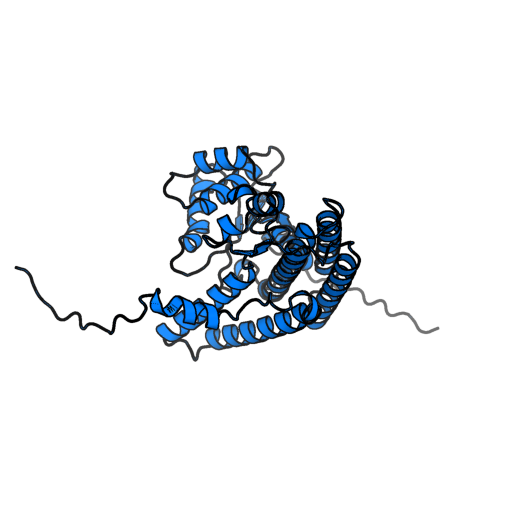RO A 1 313 ? 19.559 0.233 -5.433 1.00 97.12 313 PRO A C 1
ATOM 2490 O O . PRO A 1 313 ? 20.071 -0.534 -6.245 1.00 97.12 313 PRO A O 1
ATOM 2493 N N . PHE A 1 314 ? 18.601 1.103 -5.758 1.00 96.81 314 PHE A N 1
ATOM 2494 C CA . PHE A 1 314 ? 17.881 1.126 -7.037 1.00 96.81 314 PHE A CA 1
ATOM 2495 C C . PHE A 1 314 ? 18.207 2.332 -7.924 1.00 96.81 314 PHE A C 1
ATOM 2497 O O . PHE A 1 314 ? 17.533 2.545 -8.926 1.00 96.81 314 PHE A O 1
ATOM 2504 N N . VAL A 1 315 ? 19.223 3.131 -7.579 1.00 94.38 315 VAL A N 1
ATOM 2505 C CA . VAL A 1 315 ? 19.584 4.351 -8.333 1.00 94.38 315 VAL A CA 1
ATOM 2506 C C . VAL A 1 315 ? 19.795 4.064 -9.824 1.00 94.38 315 VAL A C 1
ATOM 2508 O O . VAL A 1 315 ? 19.319 4.813 -10.666 1.00 94.38 315 VAL A O 1
ATOM 2511 N N . GLU A 1 316 ? 20.469 2.961 -10.153 1.00 94.25 316 GLU A N 1
ATOM 2512 C CA . GLU A 1 316 ? 20.674 2.538 -11.544 1.00 94.25 316 GLU A CA 1
ATOM 2513 C C . GLU A 1 316 ? 19.384 2.010 -12.188 1.00 94.25 316 GLU A C 1
ATOM 2515 O O . GLU A 1 316 ? 19.135 2.248 -13.365 1.00 94.25 316 GLU A O 1
ATOM 2520 N N . ASP A 1 317 ? 18.562 1.280 -11.428 1.00 94.31 317 ASP A N 1
ATOM 2521 C CA . ASP A 1 317 ? 17.361 0.615 -11.944 1.00 94.31 317 ASP A CA 1
ATOM 2522 C C . ASP A 1 317 ? 16.224 1.609 -12.238 1.00 94.31 317 ASP A C 1
ATOM 2524 O O . ASP A 1 317 ? 15.388 1.344 -13.101 1.00 94.31 317 ASP A O 1
ATOM 2528 N N . PHE A 1 318 ? 16.192 2.747 -11.537 1.00 94.19 318 PHE A N 1
ATOM 2529 C CA . PHE A 1 318 ? 15.161 3.784 -11.670 1.00 94.19 318 PHE A CA 1
ATOM 2530 C C . PHE A 1 318 ? 15.625 5.027 -12.434 1.00 94.19 318 PHE A C 1
ATOM 2532 O O . PHE A 1 318 ? 14.933 6.043 -12.418 1.00 94.19 318 PHE A O 1
ATOM 2539 N N . GLN A 1 319 ? 16.772 4.964 -13.109 1.00 91.38 319 GLN A N 1
ATOM 2540 C CA . GLN A 1 319 ? 17.298 6.095 -13.865 1.00 91.38 319 GLN A CA 1
ATOM 2541 C C . GLN A 1 319 ? 16.305 6.572 -14.943 1.00 91.38 319 GLN A C 1
ATOM 2543 O O . GLN A 1 319 ? 15.854 5.786 -15.780 1.00 91.38 319 GLN A O 1
ATOM 2548 N N . GLY A 1 320 ? 15.974 7.868 -14.939 1.00 87.69 320 GLY A N 1
ATOM 2549 C CA . GLY A 1 320 ? 14.987 8.480 -15.847 1.00 87.69 320 GLY A CA 1
ATOM 2550 C C . GLY A 1 320 ? 13.528 8.156 -15.504 1.00 87.69 320 GLY A C 1
ATOM 2551 O O . GLY A 1 320 ? 12.615 8.483 -16.267 1.00 87.69 320 GLY A O 1
ATOM 2552 N N . ARG A 1 321 ? 13.327 7.477 -14.376 1.00 88.31 321 ARG A N 1
ATOM 2553 C CA . ARG A 1 321 ? 12.071 7.008 -13.796 1.00 88.31 321 ARG A CA 1
ATOM 2554 C C . ARG A 1 321 ? 12.080 7.320 -12.296 1.00 88.31 321 ARG A C 1
ATOM 2556 O O . ARG A 1 321 ? 11.665 6.509 -11.472 1.00 88.31 321 ARG A O 1
ATOM 2563 N N . GLU A 1 322 ? 12.612 8.462 -11.898 1.00 89.00 322 GLU A N 1
ATOM 2564 C CA . GLU A 1 322 ? 12.626 8.899 -10.508 1.00 89.00 322 GLU A CA 1
ATOM 2565 C C . GLU A 1 322 ? 11.251 9.459 -10.112 1.00 89.00 322 GLU A C 1
ATOM 2567 O O . GLU A 1 322 ? 10.584 10.108 -10.916 1.00 89.00 322 GLU A O 1
ATOM 2572 N N . GLU A 1 323 ? 10.812 9.214 -8.872 1.00 87.56 323 GLU A N 1
ATOM 2573 C CA . GLU A 1 323 ? 9.634 9.922 -8.353 1.00 87.56 323 GLU A CA 1
ATOM 2574 C C . GLU A 1 323 ? 10.039 11.350 -7.952 1.00 87.56 323 GLU A C 1
ATOM 2576 O O . GLU A 1 323 ? 11.042 11.514 -7.243 1.00 87.56 323 GLU A O 1
ATOM 2581 N N . PRO A 1 324 ? 9.289 12.385 -8.370 1.00 87.81 324 PRO A N 1
ATOM 2582 C CA . PRO A 1 324 ? 9.552 13.753 -7.945 1.00 87.81 324 PRO A CA 1
ATOM 2583 C C . PRO A 1 324 ? 9.245 13.931 -6.454 1.00 87.81 324 PRO A C 1
ATOM 2585 O O . PRO A 1 324 ? 8.415 13.231 -5.869 1.00 87.81 324 PRO A O 1
ATOM 2588 N N . ASP A 1 325 ? 9.888 14.913 -5.819 1.00 89.19 325 ASP A N 1
ATOM 2589 C CA . ASP A 1 325 ? 9.535 15.250 -4.441 1.00 89.19 325 ASP A CA 1
ATOM 2590 C C . ASP A 1 325 ? 8.130 15.872 -4.394 1.00 89.19 325 ASP A C 1
ATOM 2592 O O . ASP A 1 325 ? 7.734 16.642 -5.271 1.00 89.19 325 ASP A O 1
ATOM 2596 N N . ILE A 1 326 ? 7.371 15.585 -3.335 1.00 89.81 326 ILE A N 1
ATOM 2597 C CA . ILE A 1 326 ? 6.004 16.091 -3.182 1.00 89.81 326 ILE A CA 1
ATOM 2598 C C . ILE A 1 326 ? 5.901 17.615 -3.318 1.00 89.81 326 ILE A C 1
ATOM 2600 O O . ILE A 1 326 ? 4.898 18.119 -3.819 1.00 89.81 326 ILE A O 1
ATOM 2604 N N . TYR A 1 327 ? 6.919 18.374 -2.899 1.00 88.56 327 TYR A N 1
ATOM 2605 C CA . TYR A 1 327 ? 6.890 19.833 -3.028 1.00 88.56 327 TYR A CA 1
ATOM 2606 C C . TYR A 1 327 ? 6.984 20.298 -4.484 1.00 88.56 327 TYR A C 1
ATOM 2608 O O . TYR A 1 327 ? 6.398 21.324 -4.820 1.00 88.56 327 TYR A O 1
ATOM 2616 N N . GLU A 1 328 ? 7.662 19.539 -5.344 1.00 90.94 328 GLU A N 1
ATOM 2617 C CA . GLU A 1 328 ? 7.698 19.793 -6.785 1.00 90.94 328 GLU A CA 1
ATOM 2618 C C . GLU A 1 328 ? 6.321 19.539 -7.406 1.00 90.94 328 GLU A C 1
ATOM 2620 O O . GLU A 1 328 ? 5.787 20.411 -8.091 1.00 90.94 328 GLU A O 1
ATOM 2625 N N . ILE A 1 329 ? 5.687 18.411 -7.059 1.00 89.38 329 ILE A N 1
ATOM 2626 C CA . ILE A 1 329 ? 4.318 18.083 -7.490 1.00 89.38 329 ILE A CA 1
ATOM 2627 C C . ILE A 1 329 ? 3.342 19.196 -7.080 1.00 89.38 329 ILE A C 1
ATOM 2629 O O . ILE A 1 329 ? 2.540 19.667 -7.891 1.00 89.38 329 ILE A O 1
ATOM 2633 N N . LEU A 1 330 ? 3.414 19.650 -5.825 1.00 88.44 330 LEU A N 1
ATOM 2634 C CA . LEU A 1 330 ? 2.551 20.712 -5.306 1.00 88.44 330 LEU A CA 1
ATOM 2635 C C . LEU A 1 330 ? 2.789 22.060 -5.997 1.00 88.44 330 LEU A C 1
ATOM 2637 O O . LEU A 1 330 ? 1.823 22.785 -6.242 1.00 88.44 330 LEU A O 1
ATOM 2641 N N . GLU A 1 331 ? 4.035 22.401 -6.333 1.00 89.44 331 GLU A N 1
ATOM 2642 C CA . GLU A 1 331 ? 4.336 23.628 -7.077 1.00 89.44 331 GLU A CA 1
ATOM 2643 C C . GLU A 1 331 ? 3.804 23.545 -8.515 1.00 89.44 331 GLU A C 1
ATOM 2645 O O . GLU A 1 331 ? 3.176 24.493 -8.989 1.00 89.44 331 GLU A O 1
ATOM 2650 N N . CYS A 1 332 ? 3.929 22.392 -9.181 1.00 90.38 332 CYS A N 1
ATOM 2651 C CA . CYS A 1 332 ? 3.307 22.148 -10.487 1.00 90.38 332 CYS A CA 1
ATOM 2652 C C . CYS A 1 332 ? 1.771 22.228 -10.435 1.00 90.38 332 CYS A C 1
ATOM 2654 O O . CYS A 1 332 ? 1.140 22.712 -11.376 1.00 90.38 332 CYS A O 1
ATOM 2656 N N . ALA A 1 333 ? 1.154 21.795 -9.331 1.00 87.88 333 ALA A N 1
ATOM 2657 C CA . ALA A 1 333 ? -0.292 21.867 -9.116 1.00 87.88 333 ALA A CA 1
ATOM 2658 C C . ALA A 1 333 ? -0.780 23.266 -8.688 1.00 87.88 333 ALA A C 1
ATOM 2660 O O . ALA A 1 333 ? -1.985 23.552 -8.695 1.00 87.88 333 ALA A O 1
ATOM 2661 N N . ARG A 1 334 ? 0.131 24.168 -8.310 1.00 86.81 334 ARG A N 1
ATOM 2662 C CA . ARG A 1 334 ? -0.190 25.494 -7.768 1.00 86.81 334 ARG A CA 1
ATOM 2663 C C . ARG A 1 334 ? -1.060 26.368 -8.683 1.00 86.81 334 ARG A C 1
ATOM 2665 O O . ARG A 1 334 ? -1.975 26.995 -8.153 1.00 86.81 334 ARG A O 1
ATOM 2672 N N . PRO A 1 335 ? -0.869 26.416 -10.017 1.00 89.12 335 PRO A N 1
ATOM 2673 C CA . PRO A 1 335 ? -1.740 27.194 -10.904 1.00 89.12 335 PRO A CA 1
ATOM 2674 C C . PRO A 1 335 ? -3.200 26.716 -10.900 1.00 89.12 335 PRO A C 1
ATOM 2676 O O . PRO A 1 335 ? -4.110 27.498 -11.170 1.00 89.12 335 PRO A O 1
ATOM 2679 N N . TYR A 1 336 ? -3.423 25.442 -10.572 1.00 83.56 336 TYR A N 1
ATOM 2680 C CA . TYR A 1 336 ? -4.735 24.795 -10.583 1.00 83.56 336 TYR A CA 1
ATOM 2681 C C . TYR A 1 336 ? -5.394 24.766 -9.198 1.00 83.56 336 TYR A C 1
ATOM 2683 O O . TYR A 1 336 ? -6.612 24.618 -9.087 1.00 83.56 336 TYR A O 1
ATOM 2691 N N . SER A 1 337 ? -4.616 24.958 -8.129 1.00 69.00 337 SER A N 1
ATOM 2692 C CA . SER A 1 337 ? -5.126 25.063 -6.763 1.00 69.00 337 SER A CA 1
ATOM 2693 C C . SER A 1 337 ? -5.414 26.526 -6.406 1.00 69.00 337 SER A C 1
ATOM 2695 O O . SER A 1 337 ? -4.528 27.364 -6.241 1.00 69.00 337 SER A O 1
ATOM 2697 N N . ARG A 1 338 ? -6.698 26.873 -6.259 1.00 56.41 338 ARG A N 1
ATOM 2698 C CA . ARG A 1 338 ? -7.135 28.215 -5.832 1.00 56.41 338 ARG A CA 1
ATOM 2699 C C . ARG A 1 338 ? -6.869 28.433 -4.333 1.00 56.41 338 ARG A C 1
ATOM 2701 O O . ARG A 1 338 ? -7.801 28.511 -3.544 1.00 56.41 338 ARG A O 1
ATOM 2708 N N . ALA A 1 339 ? -5.605 28.531 -3.921 1.00 54.06 339 ALA A N 1
ATOM 2709 C CA . ALA A 1 339 ? -5.217 28.778 -2.523 1.00 54.06 339 ALA A CA 1
ATOM 2710 C C . ALA A 1 339 ? -4.792 30.233 -2.230 1.00 54.06 339 ALA A C 1
ATOM 2712 O O . ALA A 1 339 ? -4.312 30.534 -1.140 1.00 54.06 339 ALA A O 1
ATOM 2713 N N . ARG A 1 340 ? -4.987 31.166 -3.171 1.00 42.72 340 ARG A N 1
ATOM 2714 C CA . ARG A 1 340 ? -4.864 32.613 -2.919 1.00 42.72 340 ARG A CA 1
ATOM 2715 C C . ARG A 1 340 ? -6.155 33.338 -3.286 1.00 42.72 340 ARG A C 1
ATOM 2717 O O . ARG A 1 340 ? -6.204 34.066 -4.269 1.00 42.72 340 ARG A O 1
ATOM 2724 N N . ALA A 1 341 ? -7.193 33.174 -2.471 1.00 34.22 341 ALA A N 1
ATOM 2725 C CA . ALA A 1 341 ? -8.067 34.313 -2.223 1.00 34.22 341 ALA A CA 1
ATOM 2726 C C . ALA A 1 341 ? -7.328 35.192 -1.195 1.00 34.22 341 ALA A C 1
ATOM 2728 O O . ALA A 1 341 ? -7.064 34.711 -0.090 1.00 34.22 341 ALA A O 1
ATOM 2729 N N . PRO A 1 342 ? -6.922 36.432 -1.529 1.00 34.34 342 PRO A N 1
ATOM 2730 C CA . PRO A 1 342 ? -6.535 37.380 -0.497 1.00 34.34 342 PRO A CA 1
ATOM 2731 C C . PRO A 1 342 ? -7.733 37.547 0.435 1.00 34.34 342 PRO A C 1
ATOM 2733 O O . PRO A 1 342 ? -8.874 37.454 -0.015 1.00 34.34 342 PRO A O 1
ATOM 2736 N N . SER A 1 343 ? -7.477 37.783 1.717 1.00 36.41 343 SER A N 1
ATOM 2737 C CA . SER A 1 343 ? -8.481 38.142 2.715 1.00 36.41 343 SER A CA 1
ATOM 2738 C C . SER A 1 343 ? -9.369 39.282 2.201 1.00 36.41 343 SER A C 1
ATOM 2740 O O . SER A 1 343 ? -9.062 40.462 2.386 1.00 36.41 343 SER A O 1
ATOM 2742 N N . ALA A 1 344 ? -10.467 38.940 1.531 1.00 29.62 344 ALA A N 1
ATOM 2743 C CA . ALA A 1 344 ? -11.532 39.871 1.259 1.00 29.62 344 ALA A CA 1
ATOM 2744 C C . ALA A 1 344 ? -12.156 40.151 2.619 1.00 29.62 344 ALA A C 1
ATOM 2746 O O . ALA A 1 344 ? -12.762 39.276 3.241 1.00 29.62 344 ALA A O 1
ATOM 2747 N N . LYS A 1 345 ? -11.931 41.372 3.107 1.00 27.25 345 LYS A N 1
ATOM 2748 C CA . LYS A 1 345 ? -12.803 41.998 4.089 1.00 27.25 345 LYS A CA 1
ATOM 2749 C C . LYS A 1 345 ? -14.231 41.728 3.621 1.00 27.25 345 LYS A C 1
ATOM 2751 O O . LYS A 1 345 ? -14.662 42.290 2.620 1.00 27.25 345 LYS A O 1
ATOM 2756 N N . TRP A 1 346 ? -14.944 40.863 4.330 1.00 30.30 346 TRP A N 1
ATOM 2757 C CA . TRP A 1 346 ? -16.394 40.800 4.252 1.00 30.30 346 TRP A CA 1
ATOM 2758 C C . TRP A 1 346 ? -16.928 42.069 4.925 1.00 30.30 346 TRP A C 1
ATOM 2760 O O . TRP A 1 346 ? -17.403 42.051 6.055 1.00 30.30 346 TRP A O 1
ATOM 2770 N N . SER A 1 347 ? -16.758 43.209 4.255 1.00 26.70 347 SER A N 1
ATOM 2771 C CA . SER A 1 347 ? -17.504 44.420 4.553 1.00 26.70 347 SER A CA 1
ATOM 2772 C C . SER A 1 347 ? -18.877 44.260 3.919 1.00 26.70 347 SER A C 1
ATOM 2774 O O . SER A 1 347 ? -19.012 44.313 2.700 1.00 26.70 347 SER A O 1
ATOM 2776 N N . SER A 1 348 ? -19.863 44.002 4.772 1.00 36.88 348 SER A N 1
ATOM 2777 C CA . SER A 1 348 ? -21.228 44.523 4.679 1.00 36.88 348 SER A CA 1
ATOM 2778 C C . SER A 1 348 ? -21.621 45.179 3.345 1.00 36.88 348 SER A C 1
ATOM 2780 O O . SER A 1 348 ? -21.318 46.348 3.126 1.00 36.88 348 SER A O 1
ATOM 2782 N N . MET A 1 349 ? -22.400 44.477 2.529 1.00 28.03 349 MET A N 1
ATOM 2783 C CA . MET A 1 349 ? -23.442 45.056 1.670 1.00 28.03 349 MET A CA 1
ATOM 2784 C C . MET A 1 349 ? -24.525 43.971 1.576 1.00 28.03 349 MET A C 1
ATOM 2786 O O . MET A 1 349 ? -24.342 42.963 0.910 1.00 28.03 349 MET A O 1
ATOM 2790 N N . SER A 1 350 ? -25.469 43.932 2.520 1.00 28.17 350 SER A N 1
ATOM 2791 C CA . SER A 1 350 ? -26.739 44.671 2.474 1.00 28.17 350 SER A CA 1
ATOM 2792 C C . SER A 1 350 ? -27.503 44.433 1.174 1.00 28.17 350 SER A C 1
ATOM 2794 O O . SER A 1 350 ? -27.175 45.017 0.149 1.00 28.17 350 SER A O 1
ATOM 2796 N N . VAL A 1 351 ? -28.553 43.619 1.295 1.00 31.45 351 VAL A N 1
ATOM 2797 C CA . VAL A 1 351 ? -29.879 43.763 0.672 1.00 31.45 351 VAL A CA 1
ATOM 2798 C C . VAL A 1 351 ? -30.024 44.978 -0.256 1.00 31.45 351 VAL A C 1
ATOM 2800 O O . VAL A 1 351 ? -29.990 46.118 0.220 1.00 31.45 351 VAL A O 1
ATOM 2803 N N . ARG A 1 352 ? -30.288 44.712 -1.539 1.00 32.41 352 ARG A N 1
ATOM 2804 C CA . ARG A 1 352 ? -31.494 45.134 -2.272 1.00 32.41 352 ARG A CA 1
ATOM 2805 C C . ARG A 1 352 ? -31.680 44.282 -3.517 1.00 32.41 352 ARG A C 1
ATOM 2807 O O . ARG A 1 352 ? -30.656 43.983 -4.165 1.00 32.41 352 ARG A O 1
#

Foldseek 3Di:
DDDDPDPDPPDDDDPPQPQLQAEEEEEDQFPLLQLLLQLLCLQLNGHYHYQDAFDPQLQVQLPVLDDPPDDPVLSSLSSSVVVQVPDPPDDLLRAEYEQEAFDDPDCSNVSQVSSCVSCVVVVSNNHHYQYHYPQCQSCSRPVCSVLSSLLSLLSQLLLQLLVVLLLLAQLFAPDHCLSVVLSVVLSVLSSCLSNVFRSPPVRSLVSNLVSSLVSVVSSVPTDGNPVDDAAEAEDDDDSRCSRRCVNVVNVQVVCSVVSHRYAYDGPVLVVLVSLVVVCVVCVVVVNCPDPSVVVSVVVVVSSVVSSCSNCVSCCVVCVVNDDDRNVVVVVVCVVVDPPDPDPDPPPDDDDD

Nearest PDB structures (foldseek):
  7vuf-assembly2_D  TM=2.935E-01  e=1.841E+00  Thermus thermophilus HB8
  7vuf-assembly2_A  TM=2.878E-01  e=2.220E+00  Thermus thermophilus HB8

Solvent-accessible surface area (backbone atoms only — not comparable to full-atom values): 20001 Å² total; per-residue (Å²): 139,80,85,83,83,78,81,76,83,81,78,70,91,67,79,74,56,84,58,60,77,23,40,34,33,28,66,69,40,41,75,62,26,25,54,26,37,18,22,28,38,42,39,74,67,28,50,44,41,50,45,70,83,72,48,73,64,17,52,53,43,9,59,70,74,44,89,72,87,63,58,68,62,55,31,46,51,50,1,33,54,50,59,52,60,71,36,90,87,48,57,50,72,36,33,25,40,52,38,64,32,47,85,68,95,56,70,54,51,49,46,52,67,50,50,50,53,50,31,47,79,70,75,39,65,59,41,43,74,49,58,38,33,87,85,57,56,29,57,94,48,57,89,51,13,67,59,39,57,56,42,36,51,51,24,42,48,53,27,42,55,51,46,50,49,36,52,71,42,46,69,30,40,74,54,91,60,55,44,57,52,52,43,54,54,34,51,49,48,44,28,48,47,44,45,74,38,62,76,52,68,69,62,33,52,52,51,50,34,52,42,49,46,55,34,51,56,53,62,72,68,55,65,56,50,80,85,67,85,59,59,76,45,78,61,82,73,59,68,52,41,69,42,16,53,71,69,43,70,38,46,61,61,53,40,34,73,75,56,25,33,60,41,69,82,55,69,60,57,53,54,47,45,50,51,51,50,52,54,52,49,29,55,76,70,70,41,61,90,35,75,66,38,51,50,52,50,51,50,52,57,50,51,54,50,54,48,52,62,58,48,59,84,40,60,78,82,34,63,99,60,70,84,77,57,60,70,56,55,50,57,72,44,42,91,78,50,89,82,76,75,72,87,70,78,86,69,85,78,76,92,130